Protein AF-A0A419UWR4-F1 (afdb_monomer)

pLDDT: mean 70.84, std 23.31, range [33.66, 98.25]

Sequence (347 aa):
MKKTLAAALVGMFVLSACGPDEENSETSGETNVEEQEEQEKTTANENREQEQDESKNQETDDENNSESQENHNSTSDENTSEENEGAGNTEKEQQEAETEDTSSGDNEVSEEDESTNENNQEGEIAKVEVSGIVFDYIEGHEDFDAEEVKLMVEDREEEENVYHAQVFTFGPEDAERQGTQTLRWYSIDKMSGEVKNETPGMEEENEENENETSETEITVSEIASMSPEERESHHRNLAVDEEHVMDRVFDQLLLPGVHENTRSYEGRVGPEESIRFEFPNAENSADRTIAEAHVEEDGYYSMNMSQYEFSKGEEIIVRISGGYPQEQVFELPVYGEEEEKEIIRVR

Solvent-accessible surface area (backbone atoms only — not comparable to full-atom values): 23406 Å² total; per-residue (Å²): 134,92,83,88,82,83,88,88,88,84,84,91,83,89,84,88,80,88,83,86,83,90,82,92,81,88,85,90,80,90,82,86,89,79,91,81,88,88,88,82,90,86,78,87,84,90,81,87,80,90,78,89,82,87,86,83,89,81,90,80,88,82,82,89,79,91,81,91,81,90,82,90,82,82,88,81,84,91,84,80,88,80,89,80,89,78,88,80,88,85,91,80,82,88,83,89,78,90,81,81,91,80,79,93,76,80,94,70,77,85,87,78,80,88,78,80,77,84,72,79,54,94,66,58,62,54,77,83,53,48,60,55,55,52,51,56,50,39,67,72,65,69,78,58,69,73,90,67,53,46,78,48,80,45,77,51,89,88,47,86,61,42,34,38,35,42,32,28,33,75,67,71,89,88,50,96,79,68,69,74,45,72,75,43,33,33,40,30,34,30,68,80,63,52,74,42,76,63,32,87,95,54,76,76,85,66,92,82,64,99,68,82,78,71,74,69,62,80,48,60,36,66,69,67,74,47,52,73,69,57,44,38,54,51,53,43,75,28,29,78,50,57,91,73,61,55,75,69,47,56,78,38,50,39,81,64,85,47,33,49,57,33,34,36,45,34,34,31,37,50,51,73,34,47,45,35,39,33,36,53,33,83,92,42,75,90,46,63,50,78,47,73,45,62,59,39,87,85,7,42,32,59,40,81,33,72,88,61,66,64,53,60,76,40,58,36,37,38,41,38,35,74,78,52,100,57,74,45,49,31,50,44,55,26,37,60,73,56,90,63,39,38,47,39,30,64,115

Foldseek 3Di:
DDDDDDDDDDDDDDDDDDDDDDDDDDDDDDDDDDDDDDDDDDDDDDDDDDDDDDDDDDDDDDDDDDDDDDDDDDDDDDDDDDDDDDDDDDDDDDDDDDDDDDDDDDDDPPPDDPPPPPPDPPQFADQVCLVVLVLVVCVVVVLDDSVFKDKDWDDDPVDPFKIKIWIWGDDPPPCPDDDTHTDWIWIAGGRPRDIATPRPPCHDPPVPDPDDPPPLPQDAACLLVDDLVVQLVVQLVFFPDNVQDDPVQSVWWFDGAAAQLAFKDKIFGQQQKWKKKWAQAPVHSVHTDIDTWDADNRGMTMDGCNVGGDAAQQWIWMWMDRPDPDITIGTHGYHYDDRSRRHYHND

Organism: NCBI:txid342944

Secondary structure (DSSP, 8-state):
-------------------------------------------------------------------------------------------------------------------------TTPPPHHHHHHHHHHHHHHHT-S-TTT-EEEEEE-TTSTTEEEEEEEEPPPTT-TTPPPEEEEEEEEETTT--EEE--TT-----TT--S-------PBPHHHHS-HHHHHHHHHHHBSSGGG--HHHHHH-B---EETT--EEEEE--TT-EEEEEEEETTEEEEEEEEEEEE-TTSEEEEE-TT----TT-EEEEEEESSSSS-EEEEEEEEPP-TTTTEEB--

Mean predicted aligned error: 21.62 Å

Radius of gyration: 38.59 Å; Cα contacts (8 Å, |Δi|>4): 414; chains: 1; bounding box: 102×66×102 Å

Structure (mmCIF, N/CA/C/O backbone):
data_AF-A0A419UWR4-F1
#
_entry.id   AF-A0A419UWR4-F1
#
loop_
_atom_site.group_PDB
_atom_site.id
_atom_site.type_symbol
_atom_site.label_atom_id
_atom_site.label_alt_id
_atom_site.label_comp_id
_atom_site.label_asym_id
_atom_site.label_entity_id
_atom_site.label_seq_id
_atom_site.pdbx_PDB_ins_code
_atom_site.Cartn_x
_atom_site.Cartn_y
_atom_site.Cartn_z
_atom_site.occupancy
_atom_site.B_iso_or_equiv
_atom_site.auth_seq_id
_atom_site.auth_comp_id
_atom_site.auth_asym_id
_atom_site.auth_atom_id
_atom_site.pdbx_PDB_model_num
ATOM 1 N N . MET A 1 1 ? 36.713 13.170 -41.084 1.00 45.66 1 MET A N 1
ATOM 2 C CA . MET A 1 1 ? 36.066 13.031 -42.409 1.00 45.66 1 MET A CA 1
ATOM 3 C C . MET A 1 1 ? 34.629 12.603 -42.173 1.00 45.66 1 MET A C 1
ATOM 5 O O . MET A 1 1 ? 34.418 11.577 -41.548 1.00 45.66 1 MET A O 1
ATOM 9 N N . LYS A 1 2 ? 33.668 13.431 -42.592 1.00 45.97 2 LYS A N 1
ATOM 10 C CA . LYS A 1 2 ? 32.221 13.182 -42.502 1.00 45.97 2 LYS A CA 1
ATOM 11 C C . LYS A 1 2 ? 31.826 12.076 -43.483 1.00 45.97 2 LYS A C 1
ATOM 13 O O . LYS A 1 2 ? 32.229 12.208 -44.637 1.00 45.97 2 LYS A O 1
ATOM 18 N N . LYS A 1 3 ? 31.001 11.098 -43.083 1.00 47.59 3 LYS A N 1
ATOM 19 C CA . LYS A 1 3 ? 30.015 10.445 -43.970 1.00 47.59 3 LYS A CA 1
ATOM 20 C C . LYS A 1 3 ? 28.786 9.968 -43.190 1.00 47.59 3 LYS A C 1
ATOM 22 O O . LYS A 1 3 ? 28.834 9.004 -42.441 1.00 47.59 3 LYS A O 1
ATOM 27 N N . THR A 1 4 ? 27.716 10.708 -43.433 1.00 48.28 4 THR A N 1
ATOM 28 C CA . THR A 1 4 ? 26.289 10.444 -43.255 1.00 48.28 4 THR A CA 1
ATOM 29 C C . THR A 1 4 ? 25.812 9.296 -44.159 1.00 48.28 4 THR A C 1
ATOM 31 O O . THR A 1 4 ? 26.297 9.169 -45.284 1.00 48.28 4 THR A O 1
ATOM 34 N N . LEU A 1 5 ? 24.818 8.525 -43.712 1.00 47.56 5 LEU A N 1
ATOM 35 C CA . LEU A 1 5 ? 23.962 7.640 -44.525 1.00 47.56 5 LEU A CA 1
ATOM 36 C C . LEU A 1 5 ? 22.655 7.463 -43.725 1.00 47.56 5 LEU A C 1
ATOM 38 O O . LEU A 1 5 ? 22.685 6.862 -42.662 1.00 47.56 5 LEU A O 1
ATOM 42 N N . ALA A 1 6 ? 21.619 8.274 -43.951 1.00 46.81 6 ALA A N 1
ATOM 43 C CA . ALA A 1 6 ? 20.628 8.250 -45.037 1.00 46.81 6 ALA A CA 1
ATOM 44 C C . ALA A 1 6 ? 19.613 7.099 -44.899 1.00 46.81 6 ALA A C 1
ATOM 46 O O . ALA A 1 6 ? 19.914 5.942 -45.178 1.00 46.81 6 ALA A O 1
ATOM 47 N N . ALA A 1 7 ? 18.406 7.489 -44.479 1.00 46.16 7 ALA A N 1
ATOM 48 C CA . ALA A 1 7 ? 17.183 6.702 -44.423 1.00 46.16 7 ALA A CA 1
ATOM 49 C C . ALA A 1 7 ? 16.677 6.294 -45.819 1.00 46.16 7 ALA A C 1
ATOM 51 O O . ALA A 1 7 ? 16.902 7.002 -46.803 1.00 46.16 7 ALA A O 1
ATOM 52 N N . ALA A 1 8 ? 15.911 5.204 -45.876 1.00 47.22 8 ALA A N 1
ATOM 53 C CA . ALA A 1 8 ? 15.016 4.902 -46.986 1.00 47.22 8 ALA A CA 1
ATOM 54 C C . ALA A 1 8 ? 13.706 4.316 -46.444 1.00 47.22 8 ALA A C 1
ATOM 56 O O . ALA A 1 8 ? 13.684 3.249 -45.838 1.00 47.22 8 ALA A O 1
ATOM 57 N N . LEU A 1 9 ? 12.630 5.062 -46.683 1.00 42.47 9 LEU A N 1
ATOM 58 C CA . LEU A 1 9 ? 11.241 4.786 -46.345 1.00 42.47 9 LEU A CA 1
ATOM 59 C C . LEU A 1 9 ? 10.505 4.676 -47.685 1.00 42.47 9 LEU A C 1
ATOM 61 O O . LEU A 1 9 ? 10.412 5.679 -48.386 1.00 42.47 9 LEU A O 1
ATOM 65 N N . VAL A 1 10 ? 10.040 3.484 -48.076 1.00 45.47 10 VAL A N 1
ATOM 66 C CA . VAL A 1 10 ? 9.091 3.271 -49.189 1.00 45.47 10 VAL A CA 1
ATOM 67 C C . VAL A 1 10 ? 8.365 1.945 -48.959 1.00 45.47 10 VAL A C 1
ATOM 69 O O . VAL A 1 10 ? 9.018 0.913 -48.838 1.00 45.47 10 VAL A O 1
ATOM 72 N N . GLY A 1 11 ? 7.029 1.948 -48.972 1.00 40.88 11 GLY A N 1
ATOM 73 C CA . GLY A 1 11 ? 6.270 0.695 -48.998 1.00 40.88 11 GLY A CA 1
ATOM 74 C C . GLY A 1 11 ? 4.764 0.802 -48.787 1.00 40.88 11 GLY A C 1
ATOM 75 O O . GLY A 1 11 ? 4.219 0.078 -47.969 1.00 40.88 11 GLY A O 1
ATOM 76 N N . MET A 1 12 ? 4.091 1.693 -49.515 1.00 41.91 12 MET A N 1
ATOM 77 C CA . MET A 1 12 ? 2.629 1.769 -49.596 1.00 41.91 12 MET A CA 1
ATOM 78 C C . MET A 1 12 ? 2.094 0.592 -50.437 1.00 41.91 12 MET A C 1
ATOM 80 O O . MET A 1 12 ? 2.508 0.443 -51.586 1.00 41.91 12 MET A O 1
ATOM 84 N N . PHE A 1 13 ? 1.154 -0.203 -49.917 1.00 44.38 13 PHE A N 1
ATOM 85 C CA . PHE A 1 13 ? 0.270 -1.041 -50.736 1.00 44.38 13 PHE A CA 1
ATOM 86 C C . PHE A 1 13 ? -1.164 -0.966 -50.207 1.00 44.38 13 PHE A C 1
ATOM 88 O O . PHE A 1 13 ? -1.469 -1.404 -49.103 1.00 44.38 13 PHE A O 1
ATOM 95 N N . VAL A 1 14 ? -2.029 -0.390 -51.040 1.00 47.19 14 VAL A N 1
ATOM 96 C CA . VAL A 1 14 ? -3.489 -0.413 -50.944 1.00 47.19 14 VAL A CA 1
ATOM 97 C C . VAL A 1 14 ? -3.982 -1.536 -51.848 1.00 47.19 14 VAL A C 1
ATOM 99 O O . VAL A 1 14 ? -3.653 -1.523 -53.032 1.00 47.19 14 VAL A O 1
ATOM 102 N N . LEU A 1 15 ? -4.816 -2.441 -51.332 1.00 47.62 15 LEU A N 1
ATOM 103 C CA . LEU A 1 15 ? -5.775 -3.212 -52.127 1.00 47.62 15 LEU A CA 1
ATOM 104 C C . LEU A 1 15 ? -7.041 -3.466 -51.294 1.00 47.62 15 LEU A C 1
ATOM 106 O O . LEU A 1 15 ? -7.046 -4.297 -50.392 1.00 47.62 15 LEU A O 1
ATOM 110 N N . SER A 1 16 ? -8.115 -2.759 -51.643 1.00 46.81 16 SER A N 1
ATOM 111 C CA . SER A 1 16 ? -9.500 -3.152 -51.363 1.00 46.81 16 SER A CA 1
ATOM 112 C C . SER A 1 16 ? -10.033 -3.969 -52.541 1.00 46.81 16 SER A C 1
ATOM 114 O O . SER A 1 16 ? -9.771 -3.580 -53.679 1.00 46.81 16 SER A O 1
ATOM 116 N N . ALA A 1 17 ? -10.832 -5.015 -52.289 1.00 43.06 17 ALA A N 1
ATOM 117 C CA . ALA A 1 17 ? -12.021 -5.374 -53.086 1.00 43.06 17 ALA A CA 1
ATOM 118 C C . ALA A 1 17 ? -12.723 -6.656 -52.584 1.00 43.06 17 ALA A C 1
ATOM 120 O O . ALA A 1 17 ? -12.054 -7.667 -52.407 1.00 43.06 17 ALA A O 1
ATOM 121 N N . CYS A 1 18 ? -14.067 -6.577 -52.526 1.00 38.66 18 CYS A N 1
ATOM 122 C CA . CYS A 1 18 ? -15.107 -7.622 -52.694 1.00 38.66 18 CYS A CA 1
ATOM 123 C C . CYS A 1 18 ? -15.040 -8.868 -51.790 1.00 38.66 18 CYS A C 1
ATOM 125 O O . CYS A 1 18 ? -14.035 -9.557 -51.759 1.00 38.66 18 CYS A O 1
ATOM 127 N N . GLY A 1 19 ? -16.077 -9.333 -51.098 1.00 36.66 19 GLY A N 1
ATOM 128 C CA . GLY A 1 19 ? -17.539 -9.180 -51.112 1.00 36.66 19 GLY A CA 1
ATOM 129 C C . GLY A 1 19 ? -18.080 -10.409 -50.338 1.00 36.66 19 GLY A C 1
ATOM 130 O O . GLY A 1 19 ? -17.339 -11.388 -50.198 1.00 36.66 19 GLY A O 1
ATOM 131 N N . PRO A 1 20 ? -19.305 -10.393 -49.791 1.00 53.78 20 PRO A N 1
ATOM 132 C CA . PRO A 1 20 ? -20.345 -11.124 -50.518 1.00 53.78 20 PRO A CA 1
ATOM 133 C C . PRO A 1 20 ? -21.733 -10.468 -50.473 1.00 53.78 20 PRO A C 1
ATOM 135 O O . PRO A 1 20 ? -22.164 -9.920 -49.461 1.00 53.78 20 PRO A O 1
ATOM 138 N N . ASP A 1 21 ? -22.400 -10.582 -51.619 1.00 42.97 21 ASP A N 1
ATOM 139 C CA . ASP A 1 21 ? -23.824 -10.368 -51.861 1.00 42.97 21 ASP A CA 1
ATOM 140 C C . ASP A 1 21 ? -24.681 -11.536 -51.333 1.00 42.97 21 ASP A C 1
ATOM 142 O O . ASP A 1 21 ? -24.207 -12.674 -51.282 1.00 42.97 21 ASP A O 1
ATOM 146 N N . GLU A 1 22 ? -25.964 -11.209 -51.101 1.00 44.53 22 GLU A N 1
ATOM 147 C CA . GLU A 1 22 ? -27.163 -12.065 -51.261 1.00 44.53 22 GLU A CA 1
ATOM 148 C C . GLU A 1 22 ? -27.411 -13.155 -50.179 1.00 44.53 22 GLU A C 1
ATOM 150 O O . GLU A 1 22 ? -26.520 -13.906 -49.810 1.00 44.53 22 GLU A O 1
ATOM 155 N N . GLU A 1 23 ? -28.584 -13.343 -49.551 1.00 42.78 23 GLU A N 1
ATOM 156 C CA . GLU A 1 23 ? -29.997 -13.001 -49.810 1.00 42.78 23 GLU A CA 1
ATOM 157 C C . GLU A 1 23 ? -30.743 -12.899 -48.446 1.00 42.78 23 GLU A C 1
ATOM 159 O O . GLU A 1 23 ? -30.456 -13.652 -47.521 1.00 42.78 23 GLU A O 1
ATOM 164 N N . ASN A 1 24 ? -31.554 -11.870 -48.177 1.00 37.94 24 ASN A N 1
ATOM 165 C CA . ASN A 1 24 ? -32.999 -11.753 -48.450 1.00 37.94 24 ASN A CA 1
ATOM 166 C C . ASN A 1 24 ? -33.929 -12.619 -47.556 1.00 37.94 24 ASN A C 1
ATOM 168 O O . ASN A 1 24 ? -34.068 -13.816 -47.779 1.00 37.94 24 ASN A O 1
ATOM 172 N N . SER A 1 25 ? -34.661 -11.987 -46.626 1.00 37.25 25 SER A N 1
ATOM 173 C CA . SER A 1 25 ? -36.127 -12.135 -46.526 1.00 37.25 25 SER A CA 1
ATOM 174 C C . SER A 1 25 ? -36.720 -11.034 -45.633 1.00 37.25 25 SER A C 1
ATOM 176 O O . SER A 1 25 ? -36.477 -11.012 -44.429 1.00 37.25 25 SER A O 1
ATOM 178 N N . GLU A 1 26 ? -37.444 -10.109 -46.269 1.00 38.91 26 GLU A N 1
ATOM 179 C CA . GLU A 1 26 ? -38.787 -9.604 -45.920 1.00 38.91 26 GLU A CA 1
ATOM 180 C C . GLU A 1 26 ? -39.170 -9.644 -44.417 1.00 38.91 26 GLU A C 1
ATOM 182 O O . GLU A 1 26 ? -39.153 -10.688 -43.774 1.00 38.91 26 GLU A O 1
ATOM 187 N N . THR A 1 27 ? -39.719 -8.592 -43.801 1.00 37.97 27 THR A N 1
ATOM 188 C CA . THR A 1 27 ? -41.111 -8.182 -44.059 1.00 37.97 27 THR A CA 1
ATOM 189 C C . THR A 1 27 ? -41.465 -6.888 -43.291 1.00 37.97 27 THR A C 1
ATOM 191 O O . THR A 1 27 ? -41.317 -6.822 -42.076 1.00 37.97 27 THR A O 1
ATOM 194 N N . SER A 1 28 ? -41.998 -5.915 -44.044 1.00 38.25 28 SER A N 1
ATOM 195 C CA . SER A 1 28 ? -43.072 -4.939 -43.739 1.00 38.25 28 SER A CA 1
ATOM 196 C C . SER A 1 28 ? -42.971 -3.868 -42.634 1.00 38.25 28 SER A C 1
ATOM 198 O O . SER A 1 28 ? -42.870 -4.179 -41.451 1.00 38.25 28 SER A O 1
ATOM 200 N N . GLY A 1 29 ? -43.271 -2.627 -43.053 1.00 37.38 29 GLY A N 1
ATOM 201 C CA . GLY A 1 29 ? -43.902 -1.558 -42.258 1.00 37.38 29 GLY A CA 1
ATOM 202 C C . GLY A 1 29 ? -43.256 -0.188 -42.494 1.00 37.38 29 GLY A C 1
ATOM 203 O O . GLY A 1 29 ? -42.344 0.172 -41.766 1.00 37.38 29 GLY A O 1
ATOM 204 N N . GLU A 1 30 ? -43.515 0.512 -43.611 1.00 38.44 30 GLU A N 1
ATOM 205 C CA . GLU A 1 30 ? -44.490 1.637 -43.699 1.00 38.44 30 GLU A CA 1
ATOM 206 C C . GLU A 1 30 ? -44.457 2.535 -42.443 1.00 38.44 30 GLU A C 1
ATOM 208 O O . GLU A 1 30 ? -44.814 2.076 -41.367 1.00 38.44 30 GLU A O 1
ATOM 213 N N . THR A 1 31 ? -43.989 3.789 -42.456 1.00 40.81 31 THR A N 1
ATOM 214 C CA . THR A 1 31 ? -44.402 4.979 -43.245 1.00 40.81 31 THR A CA 1
ATOM 215 C C . THR A 1 31 ? -43.272 6.036 -43.194 1.00 40.81 31 THR A C 1
ATOM 217 O O . THR A 1 31 ? -42.724 6.254 -42.122 1.00 40.81 31 THR A O 1
ATOM 220 N N . ASN A 1 32 ? -42.729 6.590 -44.285 1.00 37.44 32 ASN A N 1
ATOM 221 C CA . ASN A 1 32 ? -43.214 7.639 -45.205 1.00 37.44 32 ASN A CA 1
ATOM 222 C C . ASN A 1 32 ? -43.409 9.063 -44.616 1.00 37.44 32 ASN A C 1
ATOM 224 O O . ASN A 1 32 ? -44.284 9.242 -43.773 1.00 37.44 32 ASN A O 1
ATOM 228 N N . VAL A 1 33 ? -42.703 10.027 -45.255 1.00 40.91 33 VAL A N 1
ATOM 229 C CA . VAL A 1 33 ? -43.055 11.460 -45.491 1.00 40.91 33 VAL A CA 1
ATOM 230 C C . VAL A 1 33 ? -42.730 12.416 -44.318 1.00 40.91 33 VAL A C 1
ATOM 232 O O . VAL A 1 33 ? -43.111 12.127 -43.195 1.00 40.91 33 VAL A O 1
ATOM 235 N N . GLU A 1 34 ? -42.018 13.551 -44.420 1.00 41.22 34 GLU A N 1
ATOM 236 C CA . GLU A 1 34 ? -41.593 14.509 -45.478 1.00 41.22 34 GLU A CA 1
ATOM 237 C C . GLU A 1 34 ? -40.378 15.299 -44.89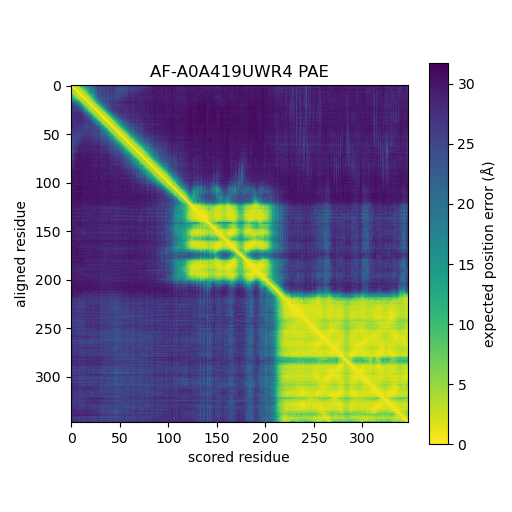8 1.00 41.22 34 GLU A C 1
ATOM 239 O O . GLU A 1 34 ? -40.320 15.490 -43.684 1.00 41.22 34 GLU A O 1
ATOM 244 N N . GLU A 1 35 ? -39.286 15.541 -45.644 1.00 41.03 35 GLU A N 1
ATOM 245 C CA . GLU A 1 35 ? -38.902 16.845 -46.264 1.00 41.03 35 GLU A CA 1
ATOM 246 C C . GLU A 1 35 ? -38.791 18.036 -45.276 1.00 41.03 35 GLU A C 1
ATOM 248 O O . GLU A 1 35 ? -39.665 18.248 -44.451 1.00 41.03 35 GLU A O 1
ATOM 253 N N . GLN A 1 36 ? -37.785 18.916 -45.286 1.00 36.41 36 GLN A N 1
ATOM 254 C CA . GLN A 1 36 ? -36.842 19.335 -46.323 1.00 36.41 36 GLN A CA 1
ATOM 255 C C . GLN A 1 36 ? -35.716 20.176 -45.672 1.00 36.41 36 GLN A C 1
ATOM 257 O O . GLN A 1 36 ? -35.934 20.849 -44.669 1.00 36.41 36 GLN A O 1
ATOM 262 N N . GLU A 1 37 ? -34.528 20.070 -46.273 1.00 41.19 37 GLU A N 1
ATOM 263 C CA . GLU A 1 37 ? -33.512 21.104 -46.558 1.00 41.19 37 GLU A CA 1
ATOM 264 C C . GLU A 1 37 ? -33.451 22.407 -45.728 1.00 41.19 37 GLU A C 1
ATOM 266 O O . GLU A 1 37 ? -34.381 23.201 -45.735 1.00 41.19 37 GLU A O 1
ATOM 271 N N . GLU A 1 38 ? -32.257 22.750 -45.221 1.00 45.81 38 GLU A N 1
ATOM 272 C CA . GLU A 1 38 ? -31.431 23.769 -45.896 1.00 45.81 38 GLU A CA 1
ATOM 273 C C . GLU A 1 38 ? -29.955 23.730 -45.458 1.00 45.81 38 GLU A C 1
ATOM 275 O O . GLU A 1 38 ? -29.604 23.434 -44.318 1.00 45.81 38 GLU A O 1
ATOM 280 N N . GLN A 1 39 ? -29.095 23.983 -46.444 1.00 39.94 39 GLN A N 1
ATOM 281 C CA . GLN A 1 39 ? -27.636 23.989 -46.412 1.00 39.94 39 GLN A CA 1
ATOM 282 C C . GLN A 1 39 ? -27.101 25.395 -46.110 1.00 39.94 39 GLN A C 1
ATOM 284 O O . GLN A 1 39 ? -27.621 26.349 -46.664 1.00 39.94 39 GLN A O 1
ATOM 289 N N . GLU A 1 40 ? -25.968 25.497 -45.411 1.00 43.72 40 GLU A N 1
ATOM 290 C CA . GLU A 1 40 ? -24.919 26.528 -45.589 1.00 43.72 40 GLU A CA 1
ATOM 291 C C . GLU A 1 40 ? -23.698 26.030 -44.783 1.00 43.72 40 GLU A C 1
ATOM 293 O O . GLU A 1 40 ? -23.786 25.847 -43.578 1.00 43.72 40 GLU A O 1
ATOM 298 N N . LYS A 1 41 ? -22.590 25.524 -45.338 1.00 43.75 41 LYS A N 1
ATOM 299 C CA . LYS A 1 41 ? -21.612 26.045 -46.308 1.00 43.75 41 LYS A CA 1
ATOM 300 C C . LYS A 1 41 ? -20.847 27.276 -45.805 1.00 43.75 41 LYS A C 1
ATOM 302 O O . LYS A 1 41 ? -21.175 28.398 -46.161 1.00 43.75 41 LYS A O 1
ATOM 307 N N . THR A 1 42 ? -19.714 27.046 -45.139 1.00 35.47 42 THR A N 1
ATOM 308 C CA . THR A 1 42 ? -18.559 27.954 -45.216 1.00 35.47 42 THR A CA 1
ATOM 309 C C . THR A 1 42 ? -17.262 27.181 -45.432 1.00 35.47 42 THR A C 1
ATOM 311 O O . THR A 1 42 ? -16.895 26.245 -44.729 1.00 35.47 42 THR A O 1
ATOM 314 N N . THR A 1 43 ? -16.617 27.577 -46.518 1.00 39.94 43 THR A N 1
ATOM 315 C CA . THR A 1 43 ? -15.334 27.161 -47.072 1.00 39.94 43 THR A CA 1
ATOM 316 C C . THR A 1 43 ? -14.165 27.910 -46.434 1.00 39.94 43 THR A C 1
ATOM 318 O O . THR A 1 43 ? -14.285 29.103 -46.187 1.00 39.94 43 THR A O 1
ATOM 321 N N . ALA A 1 44 ? -13.032 27.207 -46.341 1.00 42.56 44 ALA A N 1
ATOM 322 C CA . ALA A 1 44 ? -11.658 27.637 -46.637 1.00 42.56 44 ALA A CA 1
ATOM 323 C C . ALA A 1 44 ? -11.092 28.925 -46.005 1.00 42.56 44 ALA A C 1
ATOM 325 O O . ALA A 1 44 ? -11.545 30.029 -46.295 1.00 42.56 44 ALA A O 1
ATOM 326 N N . ASN A 1 45 ? -9.932 28.786 -45.350 1.00 44.88 45 ASN A N 1
ATOM 327 C CA . ASN A 1 45 ? -8.835 29.727 -45.579 1.00 44.88 45 ASN A CA 1
ATOM 328 C C . ASN A 1 45 ? -7.458 29.053 -45.389 1.00 44.88 45 ASN A C 1
ATOM 330 O O . ASN A 1 45 ? -7.020 28.803 -44.270 1.00 44.88 45 ASN A O 1
ATOM 334 N N . GLU A 1 46 ? -6.792 28.759 -46.508 1.00 46.84 46 GLU A N 1
ATOM 335 C CA . GLU A 1 46 ? -5.333 28.648 -46.615 1.00 46.84 46 GLU A CA 1
ATOM 336 C C . GLU A 1 46 ? -4.748 30.061 -46.766 1.00 46.84 46 GLU A C 1
ATOM 338 O O . GLU A 1 46 ? -5.198 30.786 -47.655 1.00 46.84 46 GLU A O 1
ATOM 343 N N . ASN A 1 47 ? -3.708 30.418 -45.998 1.00 42.69 47 ASN A N 1
ATOM 344 C CA . ASN A 1 47 ? -2.412 30.911 -46.512 1.00 42.69 47 ASN A CA 1
ATOM 345 C C . ASN A 1 47 ? -1.583 31.712 -45.492 1.00 42.69 47 ASN A C 1
ATOM 347 O O . ASN A 1 47 ? -2.103 32.641 -44.882 1.00 42.69 47 ASN A O 1
ATOM 351 N N . ARG A 1 48 ? -0.261 31.454 -45.571 1.00 39.75 48 ARG A N 1
ATOM 352 C CA . ARG A 1 48 ? 0.884 32.392 -45.448 1.00 39.75 48 ARG A CA 1
ATOM 353 C C . ARG A 1 48 ? 1.175 32.987 -44.056 1.00 39.75 48 ARG A C 1
ATOM 355 O O . ARG A 1 48 ? 0.269 33.275 -43.302 1.00 39.75 48 ARG A O 1
ATOM 362 N N . GLU A 1 49 ? 2.418 33.230 -43.645 1.00 43.75 49 GLU A N 1
ATOM 363 C CA . GLU A 1 49 ? 3.696 33.318 -44.360 1.00 43.75 49 GLU A CA 1
ATOM 364 C C . GLU A 1 49 ? 4.862 33.135 -43.370 1.00 43.75 49 GLU A C 1
ATOM 366 O O . GLU A 1 49 ? 4.720 33.357 -42.171 1.00 43.75 49 GLU A O 1
ATOM 371 N N . GLN A 1 50 ? 6.011 32.722 -43.905 1.00 47.25 50 GLN A N 1
ATOM 372 C CA . GLN A 1 50 ? 7.318 32.782 -43.259 1.00 47.25 50 GLN A CA 1
ATOM 373 C C . GLN A 1 50 ? 7.726 34.241 -43.046 1.00 47.25 50 GLN A C 1
ATOM 375 O O . GLN A 1 50 ? 7.680 35.005 -44.005 1.00 47.25 50 GLN A O 1
ATOM 380 N N . GLU A 1 51 ? 8.292 34.565 -41.885 1.00 47.97 51 GLU A N 1
ATOM 381 C CA . GLU A 1 51 ? 9.348 35.576 -41.804 1.00 47.97 51 GLU A CA 1
ATOM 382 C C . GLU A 1 51 ? 10.514 35.028 -40.975 1.00 47.97 51 GLU A C 1
ATOM 384 O O . GLU A 1 51 ? 10.391 34.658 -39.809 1.00 47.97 51 GLU A O 1
ATOM 389 N N . GLN A 1 52 ? 11.646 34.910 -41.669 1.00 43.41 52 GLN A N 1
ATOM 390 C CA . GLN A 1 52 ? 12.983 34.903 -41.100 1.00 43.41 52 GLN A CA 1
ATOM 391 C C . GLN A 1 52 ? 13.230 36.279 -40.484 1.00 43.41 52 GLN A C 1
ATOM 393 O O . GLN A 1 52 ? 12.937 37.276 -41.139 1.00 43.41 52 GLN A O 1
ATOM 398 N N . ASP A 1 53 ? 13.871 36.341 -39.319 1.00 50.56 53 ASP A N 1
ATOM 399 C CA . ASP A 1 53 ? 14.715 37.495 -39.032 1.00 50.56 53 ASP A CA 1
ATOM 400 C C . ASP A 1 53 ? 16.052 37.049 -38.442 1.00 50.56 53 ASP A C 1
ATOM 402 O O . ASP A 1 53 ? 16.143 36.291 -37.473 1.00 50.56 53 ASP A O 1
ATOM 406 N N . GLU A 1 54 ? 17.095 37.486 -39.134 1.00 44.44 54 GLU A N 1
ATOM 407 C CA . GLU A 1 54 ? 18.493 37.344 -38.787 1.00 44.44 54 GLU A CA 1
ATOM 408 C C . GLU A 1 54 ? 18.840 38.416 -37.757 1.00 44.44 54 GLU A C 1
ATOM 410 O O . GLU A 1 54 ? 18.567 39.595 -37.958 1.00 44.44 54 GLU A O 1
ATOM 415 N N . SER A 1 55 ? 19.598 38.079 -36.718 1.00 47.56 55 SER A N 1
ATOM 416 C CA . SER A 1 55 ? 20.574 39.043 -36.209 1.00 47.56 55 SER A CA 1
ATOM 417 C C . SER A 1 55 ? 21.744 38.374 -35.494 1.00 47.56 55 SER A C 1
ATOM 419 O O . SER A 1 55 ? 21.630 37.381 -34.784 1.00 47.56 55 SER A O 1
ATOM 421 N N . LYS A 1 56 ? 22.906 38.927 -35.829 1.00 42.19 56 LYS A N 1
ATOM 422 C CA . LYS A 1 56 ? 24.278 38.481 -35.614 1.00 42.19 56 LYS A CA 1
ATOM 423 C C . LYS A 1 56 ? 24.876 38.996 -34.298 1.00 42.19 56 LYS A C 1
ATOM 425 O O . LYS A 1 56 ? 24.555 40.098 -33.873 1.00 42.19 56 LYS A O 1
ATOM 430 N N . ASN A 1 57 ? 25.921 38.270 -33.885 1.00 39.88 57 ASN A N 1
ATOM 431 C CA . ASN A 1 57 ? 27.200 38.710 -33.294 1.00 39.88 57 ASN A CA 1
ATOM 432 C C . ASN A 1 57 ? 27.276 39.230 -31.847 1.00 39.88 57 ASN A C 1
ATOM 434 O O . ASN A 1 57 ? 26.875 40.351 -31.565 1.00 39.88 57 ASN A O 1
ATOM 438 N N . GLN A 1 58 ? 28.036 38.490 -31.025 1.00 42.38 58 GLN A N 1
ATOM 439 C CA . GLN A 1 58 ? 29.314 38.896 -30.389 1.00 42.38 58 GLN A CA 1
ATOM 440 C C . GLN A 1 58 ? 29.901 37.639 -29.707 1.00 42.38 58 GLN A C 1
ATOM 442 O O . GLN A 1 58 ? 29.245 37.058 -28.855 1.00 42.38 58 GLN A O 1
ATOM 447 N N . GLU A 1 59 ? 30.948 36.979 -30.215 1.00 43.81 59 GLU A N 1
ATOM 448 C CA . GLU A 1 59 ? 32.384 37.309 -30.087 1.00 43.81 59 GLU A CA 1
ATOM 449 C C . GLU A 1 59 ? 32.805 37.745 -28.674 1.00 43.81 59 GLU A C 1
ATOM 451 O O . GLU A 1 59 ? 32.701 38.921 -28.335 1.00 43.81 59 GLU A O 1
ATOM 456 N N . THR A 1 60 ? 33.351 36.797 -27.904 1.00 52.12 60 THR A N 1
ATOM 457 C CA . THR A 1 60 ? 34.546 37.010 -27.074 1.00 52.12 60 THR A CA 1
ATOM 458 C C . THR A 1 60 ? 35.388 35.736 -27.080 1.00 52.12 60 THR A C 1
ATOM 460 O O . THR A 1 60 ? 34.964 34.693 -26.577 1.00 52.12 60 THR A O 1
ATOM 463 N N . ASP A 1 61 ? 36.559 35.855 -27.698 1.00 50.28 61 ASP A N 1
ATOM 464 C CA . ASP A 1 61 ? 37.744 35.030 -27.487 1.00 50.28 61 ASP A CA 1
ATOM 465 C C . ASP A 1 61 ? 38.208 35.115 -26.024 1.00 50.28 61 ASP A C 1
ATOM 467 O O . ASP A 1 61 ? 38.116 36.189 -25.439 1.00 50.28 61 ASP A O 1
ATOM 471 N N . ASP A 1 62 ? 38.745 34.021 -25.472 1.00 53.38 62 ASP A N 1
ATOM 472 C CA . ASP A 1 62 ? 39.889 34.060 -24.545 1.00 53.38 62 ASP A CA 1
ATOM 473 C C . ASP A 1 62 ? 40.548 32.665 -24.424 1.00 53.38 62 ASP A C 1
ATOM 475 O O . ASP A 1 62 ? 40.084 31.739 -23.762 1.00 53.38 62 ASP A O 1
ATOM 479 N N . GLU A 1 63 ? 41.612 32.523 -25.213 1.00 51.88 63 GLU A N 1
ATOM 480 C CA . GLU A 1 63 ? 42.939 31.969 -24.905 1.00 51.88 63 GLU A CA 1
ATOM 481 C C . GLU A 1 63 ? 43.118 30.869 -23.829 1.00 51.88 63 GLU A C 1
ATOM 483 O O . GLU A 1 63 ? 43.338 31.089 -22.643 1.00 51.88 63 GLU A O 1
ATOM 488 N N . ASN A 1 64 ? 43.195 29.644 -24.346 1.00 48.78 64 ASN A N 1
ATOM 489 C CA . ASN A 1 64 ? 44.255 28.640 -24.170 1.00 48.78 64 ASN A CA 1
ATOM 490 C C . ASN A 1 64 ? 45.559 29.080 -23.438 1.00 48.78 64 ASN A C 1
ATOM 492 O O . ASN A 1 64 ? 46.284 29.926 -23.960 1.00 48.78 64 ASN A O 1
ATOM 496 N N . ASN A 1 65 ? 45.958 28.398 -22.347 1.00 42.91 65 ASN A N 1
ATOM 497 C CA . ASN A 1 65 ? 47.373 28.293 -21.940 1.00 42.91 65 ASN A CA 1
ATOM 498 C C . ASN A 1 65 ? 47.677 27.110 -20.984 1.00 42.91 65 ASN A C 1
ATOM 500 O O . ASN A 1 65 ? 47.119 27.074 -19.893 1.00 42.91 65 ASN A O 1
ATOM 504 N N . SER A 1 66 ? 48.614 26.239 -21.412 1.00 49.88 66 SER A N 1
ATOM 505 C CA . SER A 1 66 ? 49.656 25.475 -20.669 1.00 49.88 66 SER A CA 1
ATOM 506 C C . SER A 1 66 ? 49.314 24.694 -19.381 1.00 49.88 66 SER A C 1
ATOM 508 O O . SER A 1 66 ? 48.533 25.120 -18.553 1.00 49.88 66 SER A O 1
ATOM 510 N N . GLU A 1 67 ? 49.948 23.579 -19.015 1.00 42.91 67 GLU A N 1
ATOM 511 C CA . GLU A 1 67 ? 51.060 22.791 -19.550 1.00 42.91 67 GLU A CA 1
ATOM 512 C C . GLU A 1 67 ? 51.102 21.473 -18.756 1.00 42.91 67 GLU A C 1
ATOM 514 O O . GLU A 1 67 ? 50.655 21.391 -17.611 1.00 42.91 67 GLU A O 1
ATOM 519 N N . SER A 1 68 ? 51.687 20.458 -19.376 1.00 49.78 68 SER A N 1
ATOM 520 C CA . SER A 1 68 ? 52.036 19.144 -18.843 1.00 49.78 68 SER A CA 1
ATOM 521 C C . SER A 1 68 ? 52.798 19.161 -17.513 1.00 49.78 68 SER A C 1
ATOM 523 O O . SER A 1 68 ? 53.741 19.931 -17.368 1.00 49.78 68 SER A O 1
ATOM 525 N N . GLN A 1 69 ? 52.558 18.163 -16.653 1.00 46.75 69 GLN A N 1
ATOM 526 C CA . GLN A 1 69 ? 53.649 17.442 -15.983 1.00 46.75 69 GLN A CA 1
ATOM 527 C C . GLN A 1 69 ? 53.315 15.952 -15.838 1.00 46.75 69 GLN A C 1
ATOM 529 O O . GLN A 1 69 ? 52.437 15.544 -15.081 1.00 46.75 69 GLN A O 1
ATOM 534 N N . GLU A 1 70 ? 54.070 15.153 -16.588 1.00 44.69 70 GLU A N 1
ATOM 535 C CA . GLU A 1 70 ? 54.347 13.750 -16.315 1.00 44.69 70 GLU A CA 1
ATOM 536 C C . GLU A 1 70 ? 55.055 13.620 -14.959 1.00 44.69 70 GLU A C 1
ATOM 538 O O . GLU A 1 70 ? 55.957 14.399 -14.651 1.00 44.69 70 GLU A O 1
ATOM 543 N N . ASN A 1 71 ? 54.725 12.583 -14.190 1.00 47.09 71 ASN A N 1
ATOM 544 C CA . ASN A 1 71 ? 55.706 11.963 -13.308 1.00 47.09 71 ASN A CA 1
ATOM 545 C C . ASN A 1 71 ? 55.457 10.455 -13.196 1.00 47.09 71 ASN A C 1
ATOM 547 O O . ASN A 1 71 ? 54.420 9.993 -12.728 1.00 47.09 71 ASN A O 1
ATOM 551 N N . HIS A 1 72 ? 56.460 9.710 -13.653 1.00 55.44 72 HIS A N 1
ATOM 552 C CA . HIS A 1 72 ? 56.663 8.281 -13.462 1.00 55.44 72 HIS A CA 1
ATOM 553 C C . HIS A 1 72 ? 57.064 7.951 -12.014 1.00 55.44 72 HIS A C 1
ATOM 555 O O . HIS A 1 72 ? 57.911 8.644 -11.456 1.00 55.44 72 HIS A O 1
ATOM 561 N N . ASN A 1 73 ? 56.563 6.834 -11.472 1.00 45.31 73 ASN A N 1
ATOM 562 C CA . ASN A 1 73 ? 57.334 5.785 -10.766 1.00 45.31 73 ASN A CA 1
ATOM 563 C C . ASN A 1 73 ? 56.348 4.666 -10.361 1.00 45.31 73 ASN A C 1
ATOM 565 O O . ASN A 1 73 ? 55.441 4.916 -9.581 1.00 45.31 73 ASN A O 1
ATOM 569 N N . SER A 1 74 ? 56.290 3.513 -11.032 1.00 46.97 74 SER A N 1
ATOM 570 C CA . SER A 1 74 ? 57.182 2.340 -10.933 1.00 46.97 74 SER A CA 1
ATOM 571 C C . SER A 1 74 ? 57.212 1.667 -9.554 1.00 46.97 74 SER A C 1
ATOM 573 O O . SER A 1 74 ? 57.808 2.220 -8.635 1.00 46.97 74 SER A O 1
ATOM 575 N N . THR A 1 75 ? 56.717 0.411 -9.539 1.00 41.44 75 THR A N 1
ATOM 576 C CA . THR A 1 75 ? 57.266 -0.794 -8.853 1.00 41.44 75 THR A CA 1
ATOM 577 C C . THR A 1 75 ? 57.276 -0.771 -7.310 1.00 41.44 75 THR A C 1
ATOM 579 O O . THR A 1 75 ? 57.647 0.226 -6.717 1.00 41.44 75 THR A O 1
ATOM 582 N N . SER A 1 76 ? 56.947 -1.817 -6.548 1.00 42.75 76 SER A N 1
ATOM 583 C CA . SER A 1 76 ? 57.128 -3.256 -6.753 1.00 42.75 76 SER A CA 1
ATOM 584 C C . SER A 1 76 ? 56.642 -4.019 -5.494 1.00 42.75 76 SER A C 1
ATOM 586 O O . SER A 1 76 ? 56.582 -3.416 -4.425 1.00 42.75 76 SER A O 1
ATOM 588 N N . ASP A 1 77 ? 56.431 -5.332 -5.649 1.00 42.59 77 ASP A N 1
ATOM 589 C CA . ASP A 1 77 ? 56.620 -6.422 -4.658 1.00 42.59 77 ASP A CA 1
ATOM 590 C C . ASP A 1 77 ? 55.517 -6.633 -3.591 1.00 42.59 77 ASP A C 1
ATOM 592 O O . ASP A 1 77 ? 55.156 -5.745 -2.827 1.00 42.59 77 ASP A O 1
ATOM 596 N N . GLU A 1 78 ? 54.786 -7.756 -3.639 1.00 48.12 78 GLU A N 1
ATOM 597 C CA . GLU A 1 78 ? 55.134 -9.078 -3.061 1.00 48.12 78 GLU A CA 1
ATOM 598 C C . GLU A 1 78 ? 55.293 -9.068 -1.530 1.00 48.12 78 GLU A C 1
ATOM 600 O O . GLU A 1 78 ? 56.273 -8.541 -1.013 1.00 48.12 78 GLU A O 1
ATOM 605 N N . ASN A 1 79 ? 54.349 -9.713 -0.822 1.00 43.28 79 ASN A N 1
ATOM 606 C CA . ASN A 1 79 ? 54.584 -10.625 0.319 1.00 43.28 79 ASN A CA 1
ATOM 607 C C . ASN A 1 79 ? 53.238 -11.092 0.914 1.00 43.28 79 ASN A C 1
ATOM 609 O O . ASN A 1 79 ? 52.414 -10.282 1.322 1.00 43.28 79 ASN A O 1
ATOM 613 N N . THR A 1 80 ? 52.863 -12.356 0.688 1.00 39.88 80 THR A N 1
ATOM 614 C CA . THR A 1 80 ? 53.030 -13.540 1.569 1.00 39.88 80 THR A CA 1
ATOM 615 C C . THR A 1 80 ? 51.976 -13.676 2.667 1.00 39.88 80 THR A C 1
ATOM 617 O O . THR A 1 80 ? 51.948 -12.924 3.632 1.00 39.88 80 THR A O 1
ATOM 620 N N . SER A 1 81 ? 51.157 -14.713 2.468 1.00 51.22 81 SER A N 1
ATOM 621 C CA . SER A 1 81 ? 50.668 -15.695 3.442 1.00 51.22 81 SER A CA 1
ATOM 622 C C . SER A 1 81 ? 51.136 -15.554 4.892 1.00 51.22 81 SER A C 1
ATOM 624 O O . SER A 1 81 ? 52.339 -15.581 5.141 1.00 51.22 81 SER A O 1
ATOM 626 N N . GLU A 1 82 ? 50.196 -15.662 5.828 1.00 55.03 82 GLU A N 1
ATOM 627 C CA . GLU A 1 82 ? 50.421 -16.425 7.056 1.00 55.03 82 GLU A CA 1
ATOM 628 C C . GLU A 1 82 ? 49.102 -17.041 7.538 1.00 55.03 82 GLU A C 1
ATOM 630 O O . GLU A 1 82 ? 48.107 -16.361 7.790 1.00 55.03 82 GLU A O 1
ATOM 635 N N . GLU A 1 83 ? 49.113 -18.371 7.577 1.00 49.62 83 GLU A N 1
ATOM 636 C CA . GLU A 1 83 ? 48.171 -19.221 8.288 1.00 49.62 83 GLU A CA 1
ATOM 637 C C . GLU A 1 83 ? 48.210 -18.881 9.783 1.00 49.62 83 GLU A C 1
ATOM 639 O O . GLU A 1 83 ? 49.280 -18.630 10.337 1.00 49.62 83 GLU A O 1
ATOM 644 N N . ASN A 1 84 ? 47.069 -18.951 10.466 1.00 43.41 84 ASN A N 1
ATOM 645 C CA . ASN A 1 84 ? 47.091 -19.159 11.908 1.00 43.41 84 ASN A CA 1
ATOM 646 C C . ASN A 1 84 ? 45.951 -20.097 12.314 1.00 43.41 84 ASN A C 1
ATOM 648 O O . ASN A 1 84 ? 44.835 -19.678 12.619 1.00 43.41 84 ASN A O 1
ATOM 652 N N . GLU A 1 85 ? 46.256 -21.393 12.276 1.00 54.22 85 GLU A N 1
ATOM 653 C CA . GLU A 1 85 ? 45.595 -22.387 13.112 1.00 54.22 85 GLU A CA 1
ATOM 654 C C . GLU A 1 85 ? 46.013 -22.156 14.570 1.00 54.22 85 GLU A C 1
ATOM 656 O O . GLU A 1 85 ? 47.198 -22.057 14.883 1.00 54.22 85 GLU A O 1
ATOM 661 N N . GLY A 1 86 ? 45.044 -22.110 15.481 1.00 37.72 86 GLY A N 1
ATOM 662 C CA . GLY A 1 86 ? 45.317 -21.906 16.900 1.00 37.72 86 GLY A CA 1
ATOM 663 C C . GLY A 1 86 ? 44.172 -22.372 17.781 1.00 37.72 86 GLY A C 1
ATOM 664 O O . GLY A 1 86 ? 43.395 -21.568 18.283 1.00 37.72 86 GLY A O 1
ATOM 665 N N . ALA A 1 87 ? 44.081 -23.688 17.957 1.00 43.19 87 ALA A N 1
ATOM 666 C CA . ALA A 1 87 ? 43.277 -24.344 18.977 1.00 43.19 87 ALA A CA 1
ATOM 667 C C . ALA A 1 87 ? 43.693 -23.921 20.400 1.00 43.19 87 ALA A C 1
ATOM 669 O O . ALA A 1 87 ? 44.878 -23.713 20.663 1.00 43.19 87 ALA A O 1
ATOM 670 N N . GLY A 1 88 ? 42.750 -23.922 21.350 1.00 35.41 88 GLY A N 1
ATOM 671 C CA . GLY A 1 88 ? 43.107 -23.953 22.771 1.00 35.41 88 GLY A CA 1
ATOM 672 C C . GLY A 1 88 ? 42.016 -23.539 23.755 1.00 35.41 88 GLY A C 1
ATOM 673 O O . GLY A 1 88 ? 41.865 -22.359 24.040 1.00 35.41 88 GLY A O 1
ATOM 674 N N . ASN A 1 89 ? 41.327 -24.548 24.299 1.00 41.47 89 ASN A N 1
ATOM 675 C CA . ASN A 1 89 ? 40.641 -24.629 25.600 1.00 41.47 89 ASN A CA 1
ATOM 676 C C . ASN A 1 89 ? 40.936 -23.527 26.633 1.00 41.47 89 ASN A C 1
ATOM 678 O O . ASN A 1 89 ? 42.098 -23.191 26.841 1.00 41.47 89 ASN A O 1
ATOM 682 N N . THR A 1 90 ? 39.937 -23.195 27.465 1.00 42.94 90 THR A N 1
ATOM 683 C CA . THR A 1 90 ? 40.016 -23.379 28.935 1.00 42.94 90 THR A CA 1
ATOM 684 C C . THR A 1 90 ? 38.619 -23.326 29.574 1.00 42.94 90 THR A C 1
ATOM 686 O O . THR A 1 90 ? 37.904 -22.335 29.458 1.00 42.94 90 THR A O 1
ATOM 689 N N . GLU A 1 91 ? 38.276 -24.418 30.259 1.00 45.94 91 GLU A N 1
ATOM 690 C CA . GLU A 1 91 ? 37.171 -24.595 31.208 1.00 45.94 91 GLU A CA 1
ATOM 691 C C . GLU A 1 91 ? 37.281 -23.666 32.432 1.00 45.94 91 GLU A C 1
ATOM 693 O O . GLU A 1 91 ? 38.378 -23.407 32.926 1.00 45.94 91 GLU A O 1
ATOM 698 N N . LYS A 1 92 ? 36.131 -23.258 32.981 1.00 44.72 92 LYS A N 1
ATOM 699 C CA . LYS A 1 92 ? 35.899 -22.977 34.413 1.00 44.72 92 LYS A CA 1
ATOM 700 C C . LYS A 1 92 ? 34.392 -23.098 34.654 1.00 44.72 92 LYS A C 1
ATOM 702 O O . LYS A 1 92 ? 33.629 -22.307 34.119 1.00 44.72 92 LYS A O 1
ATOM 707 N N . GLU A 1 93 ? 33.909 -24.245 35.121 1.00 40.19 93 GLU A N 1
ATOM 708 C CA . GLU A 1 93 ? 33.691 -24.602 36.535 1.00 40.19 93 GLU A CA 1
ATOM 709 C C . GLU A 1 93 ? 32.906 -23.570 37.369 1.00 40.19 93 GLU A C 1
ATOM 711 O O . GLU A 1 93 ? 33.424 -22.516 37.727 1.00 40.19 93 GLU A O 1
ATOM 716 N N . GLN A 1 94 ? 31.698 -24.024 37.738 1.00 39.97 94 GLN A N 1
ATOM 717 C CA . GLN A 1 94 ? 31.041 -23.949 39.050 1.00 39.97 94 GLN A CA 1
ATOM 718 C C . GLN A 1 94 ? 30.580 -22.586 39.581 1.00 39.97 94 GLN A C 1
ATOM 720 O O . GLN A 1 94 ? 31.376 -21.777 40.047 1.00 39.97 94 GLN A O 1
ATOM 725 N N . GLN A 1 95 ? 29.257 -22.461 39.733 1.00 40.25 95 GLN A N 1
ATOM 726 C CA . GLN A 1 95 ? 28.667 -22.366 41.071 1.00 40.25 95 GLN A CA 1
ATOM 727 C C . GLN A 1 95 ? 27.209 -22.844 41.066 1.00 40.25 95 GLN A C 1
ATOM 729 O O . GLN A 1 95 ? 26.362 -22.309 40.358 1.00 40.25 95 GLN A O 1
ATOM 734 N N . GLU A 1 96 ? 26.973 -23.893 41.851 1.00 44.28 96 GLU A N 1
ATOM 735 C CA . GLU A 1 96 ? 25.668 -24.351 42.315 1.00 44.28 96 GLU A CA 1
ATOM 736 C C . GLU A 1 96 ? 25.098 -23.334 43.314 1.00 44.28 96 GLU A C 1
ATOM 738 O O . GLU A 1 96 ? 25.830 -22.809 44.157 1.00 44.28 96 GLU A O 1
ATOM 743 N N . ALA A 1 97 ? 23.788 -23.119 43.265 1.00 41.03 97 ALA A N 1
ATOM 744 C CA . ALA A 1 97 ? 23.012 -22.721 44.428 1.00 41.03 97 ALA A CA 1
ATOM 745 C C . ALA A 1 97 ? 21.681 -23.472 44.369 1.00 41.03 97 ALA A C 1
ATOM 747 O O . ALA A 1 97 ? 20.838 -23.212 43.514 1.00 41.03 97 ALA A O 1
ATOM 748 N N . GLU A 1 98 ? 21.561 -24.458 45.254 1.00 45.16 98 GLU A N 1
ATOM 749 C CA . GLU A 1 98 ? 20.306 -25.081 45.649 1.00 45.16 98 GLU A CA 1
ATOM 750 C C . GLU A 1 98 ? 19.359 -24.016 46.214 1.00 45.16 98 GLU A C 1
ATOM 752 O O . GLU A 1 98 ? 19.776 -23.217 47.053 1.00 45.16 98 GLU A O 1
ATOM 757 N N . THR A 1 99 ? 18.079 -24.073 45.851 1.00 36.00 99 THR A N 1
ATOM 758 C CA . THR A 1 99 ? 17.005 -23.668 46.763 1.00 36.00 99 THR A CA 1
ATOM 759 C C . THR A 1 99 ? 15.827 -24.615 46.636 1.00 36.00 99 THR A C 1
ATOM 761 O O . THR A 1 99 ? 15.454 -25.049 45.549 1.00 36.00 99 THR A O 1
ATOM 764 N N . GLU A 1 100 ? 15.333 -24.963 47.813 1.00 37.81 100 GLU A N 1
ATOM 765 C CA . GLU A 1 100 ? 14.405 -26.024 48.139 1.00 37.81 100 GLU A CA 1
ATOM 766 C C . GLU A 1 100 ? 12.975 -25.763 47.653 1.00 37.81 100 GLU A C 1
ATOM 768 O O . GLU A 1 100 ? 12.458 -24.650 47.689 1.00 37.81 100 GLU A O 1
ATOM 773 N N . ASP A 1 101 ? 12.351 -26.874 47.278 1.00 47.53 101 ASP A N 1
ATOM 774 C CA . ASP A 1 101 ? 10.935 -27.219 47.376 1.00 47.53 101 ASP A CA 1
ATOM 775 C C . ASP A 1 101 ? 10.178 -26.453 48.486 1.00 47.53 101 ASP A C 1
ATOM 777 O O . ASP A 1 101 ? 10.526 -26.565 49.663 1.00 47.53 101 ASP A O 1
ATOM 781 N N . THR A 1 102 ? 9.109 -25.718 48.153 1.00 35.25 102 THR A N 1
ATOM 782 C CA . THR A 1 102 ? 7.940 -25.565 49.042 1.00 35.25 102 THR A CA 1
ATOM 783 C C . THR A 1 102 ? 6.716 -24.950 48.351 1.00 35.25 102 THR A C 1
ATOM 785 O O . THR A 1 102 ? 6.715 -23.795 47.953 1.00 35.25 102 THR A O 1
ATOM 788 N N . SER A 1 103 ? 5.624 -25.716 48.419 1.00 35.06 103 SER A N 1
ATOM 789 C CA . SER A 1 103 ? 4.261 -25.268 48.741 1.00 35.06 103 SER A CA 1
ATOM 790 C C . SER A 1 103 ? 3.385 -24.647 47.648 1.00 35.06 103 SER A C 1
ATOM 792 O O . SER A 1 103 ? 3.458 -23.472 47.325 1.00 35.06 103 SER A O 1
ATOM 794 N N . SER A 1 104 ? 2.398 -25.450 47.254 1.00 55.09 104 SER A N 1
ATOM 795 C CA . SER A 1 104 ? 1.004 -25.058 47.023 1.00 55.09 104 SER A CA 1
ATOM 796 C C . SER A 1 104 ? 0.531 -23.856 47.867 1.00 55.09 104 SER A C 1
ATOM 798 O O . SER A 1 104 ? 0.644 -23.899 49.095 1.00 55.09 104 SER A O 1
ATOM 800 N N . GLY A 1 105 ? -0.051 -22.855 47.205 1.00 33.66 105 GLY A N 1
ATOM 801 C CA . GLY A 1 105 ? -0.827 -21.732 47.757 1.00 33.66 105 GLY A CA 1
ATOM 802 C C . GLY A 1 105 ? -1.632 -21.131 46.600 1.00 33.66 105 GLY A C 1
ATOM 803 O O . GLY A 1 105 ? -1.068 -20.880 45.544 1.00 33.66 105 GLY A O 1
ATOM 804 N N . ASP A 1 106 ? -2.952 -21.297 46.599 1.00 37.84 106 ASP A N 1
ATOM 805 C CA . ASP A 1 106 ? -3.941 -20.316 47.072 1.00 37.84 106 ASP A CA 1
ATOM 806 C C . ASP A 1 106 ? -3.969 -19.038 46.217 1.00 37.84 106 ASP A C 1
ATOM 808 O O . ASP A 1 106 ? -2.992 -18.313 46.071 1.00 37.84 106 ASP A O 1
ATOM 812 N N . ASN A 1 107 ? -5.138 -18.833 45.613 1.00 45.69 107 ASN A N 1
ATOM 813 C CA . ASN A 1 107 ? -5.481 -17.814 44.633 1.00 45.69 107 ASN A CA 1
ATOM 814 C C . ASN A 1 107 ? -5.517 -16.430 45.314 1.00 45.69 107 ASN A C 1
ATOM 816 O O . ASN A 1 107 ? -6.564 -16.012 45.806 1.00 45.69 107 ASN A O 1
ATOM 820 N N . GLU A 1 108 ? -4.373 -15.749 45.407 1.00 36.19 108 GLU A N 1
ATOM 821 C CA . GLU A 1 108 ? -4.297 -14.373 45.906 1.00 36.19 108 GLU A CA 1
ATOM 822 C C . GLU A 1 108 ? -4.544 -13.375 44.767 1.00 36.19 108 GLU A C 1
ATOM 824 O O . GLU A 1 108 ? -3.732 -13.187 43.857 1.00 36.19 108 GLU A O 1
ATOM 829 N N . VAL A 1 109 ? -5.701 -12.713 44.848 1.00 46.53 109 VAL A N 1
ATOM 830 C CA . VAL A 1 109 ? -5.923 -11.375 44.296 1.00 46.53 109 VAL A CA 1
ATOM 831 C C . VAL A 1 109 ? -4.781 -10.497 44.808 1.00 46.53 109 VAL A C 1
ATOM 833 O O . VAL A 1 109 ? -4.647 -10.299 46.013 1.00 46.53 109 VAL A O 1
ATOM 836 N N . SER A 1 110 ? -3.923 -10.022 43.906 1.00 40.00 110 SER A N 1
ATOM 837 C CA . SER A 1 110 ? -2.797 -9.153 44.253 1.00 40.00 110 SER A CA 1
ATOM 838 C C . SER A 1 110 ? -3.325 -7.756 44.596 1.00 40.00 110 SER A C 1
ATOM 840 O O . SER A 1 110 ? -3.340 -6.859 43.758 1.00 40.00 110 SER A O 1
ATOM 842 N N . GLU A 1 111 ? -3.794 -7.597 45.831 1.00 44.47 111 GLU A N 1
ATOM 843 C CA . GLU A 1 111 ? -4.159 -6.329 46.464 1.00 44.47 111 GLU A CA 1
ATOM 844 C C . GLU A 1 111 ? -2.901 -5.598 46.969 1.00 44.47 111 GLU A C 1
ATOM 846 O O . GLU A 1 111 ? -2.703 -5.481 48.171 1.00 44.47 111 GLU A O 1
ATOM 851 N N . GLU A 1 112 ? -2.017 -5.103 46.099 1.00 41.31 112 GLU A N 1
ATOM 852 C CA . GLU A 1 112 ? -0.920 -4.225 46.550 1.00 41.31 112 GLU A CA 1
ATOM 853 C C . GLU A 1 112 ? -0.607 -3.129 45.520 1.00 41.31 112 GLU A C 1
ATOM 855 O O . GLU A 1 112 ? 0.260 -3.302 44.672 1.00 41.31 112 GLU A O 1
ATOM 860 N N . ASP A 1 113 ? -1.338 -2.007 45.596 1.00 39.25 113 ASP A N 1
ATOM 861 C CA . ASP A 1 113 ? -0.761 -0.660 45.788 1.00 39.25 113 ASP A CA 1
ATOM 862 C C . ASP A 1 113 ? -1.889 0.348 46.128 1.00 39.25 113 ASP A C 1
ATOM 864 O O . ASP A 1 113 ? -2.364 1.122 45.293 1.00 39.25 113 ASP A O 1
ATOM 868 N N . GLU A 1 114 ? -2.378 0.317 47.376 1.00 43.34 114 GLU A N 1
ATOM 869 C CA . GLU A 1 114 ? -3.238 1.375 47.930 1.00 43.34 114 GLU A CA 1
ATOM 870 C C . GLU A 1 114 ? -2.395 2.621 48.252 1.00 43.34 114 GLU A C 1
ATOM 872 O O . GLU A 1 114 ? -2.064 2.922 49.401 1.00 43.34 114 GLU A O 1
ATOM 877 N N . SER A 1 115 ? -2.081 3.408 47.227 1.00 39.00 115 SER A N 1
ATOM 878 C CA . SER A 1 115 ? -1.887 4.847 47.406 1.00 39.00 115 SER A CA 1
ATOM 879 C C . SER A 1 115 ? -3.231 5.541 47.200 1.00 39.00 115 SER A C 1
ATOM 881 O O . SER A 1 115 ? -3.528 6.128 46.163 1.00 39.00 115 SER A O 1
ATOM 883 N N . THR A 1 116 ? -4.071 5.438 48.230 1.00 41.97 116 THR A N 1
ATOM 884 C CA . THR A 1 116 ? -5.379 6.084 48.343 1.00 41.97 116 THR A CA 1
ATOM 885 C C . THR A 1 116 ? -5.218 7.604 48.307 1.00 41.97 116 THR A C 1
ATOM 887 O O . THR A 1 116 ? -5.051 8.263 49.334 1.00 41.97 116 THR A O 1
ATOM 890 N N . ASN A 1 117 ? -5.252 8.181 47.107 1.00 44.56 117 ASN A N 1
ATOM 891 C CA . ASN A 1 117 ? -5.439 9.611 46.917 1.00 44.56 117 ASN A CA 1
ATOM 892 C C . ASN A 1 117 ? -6.949 9.894 46.988 1.00 44.56 117 ASN A C 1
ATOM 894 O O . ASN A 1 117 ? -7.626 10.033 45.975 1.00 44.56 117 ASN A O 1
ATOM 898 N N . GLU A 1 118 ? -7.485 9.909 48.213 1.00 44.03 118 GLU A N 1
ATOM 899 C CA . GLU A 1 118 ? -8.851 10.337 48.547 1.00 44.03 118 GLU A CA 1
ATOM 900 C C . GLU A 1 118 ? -8.986 11.847 48.291 1.00 44.03 118 GLU A C 1
ATOM 902 O O . GLU A 1 118 ? -8.990 12.677 49.199 1.00 44.03 118 GLU A O 1
ATOM 907 N N . ASN A 1 119 ? -9.077 12.224 47.023 1.00 46.06 119 ASN A N 1
ATOM 908 C CA . ASN A 1 119 ? -9.543 13.541 46.628 1.00 46.06 119 ASN A CA 1
ATOM 909 C C . ASN A 1 119 ? -10.849 13.360 45.852 1.00 46.06 119 ASN A C 1
ATOM 911 O O . ASN A 1 119 ? -10.959 13.776 44.708 1.00 46.06 119 ASN A O 1
ATOM 915 N N . ASN A 1 120 ? -11.822 12.698 46.498 1.00 46.91 120 ASN A N 1
ATOM 916 C CA . ASN A 1 120 ? -13.181 12.520 45.988 1.00 46.91 120 ASN A CA 1
ATOM 917 C C . ASN A 1 120 ? -13.795 13.894 45.707 1.00 46.91 120 ASN A C 1
ATOM 919 O O . ASN A 1 120 ? -14.300 14.568 46.613 1.00 46.91 120 ASN A O 1
ATOM 923 N N . GLN A 1 121 ? -13.758 14.306 44.444 1.00 55.06 121 GLN A N 1
ATOM 924 C CA . GLN A 1 121 ? -14.714 15.271 43.938 1.00 55.06 121 GLN A CA 1
ATOM 925 C C . GLN A 1 121 ? -16.087 14.586 43.998 1.00 55.06 121 GLN A C 1
ATOM 927 O O . GLN A 1 121 ? -16.237 13.444 43.571 1.00 55.06 121 GLN A O 1
ATOM 932 N N . GLU A 1 122 ? -17.076 15.226 44.630 1.00 57.25 122 GLU A N 1
ATOM 933 C CA . GLU A 1 122 ? -18.428 14.664 44.760 1.00 57.25 122 GLU A CA 1
ATOM 934 C C . GLU A 1 122 ? -18.974 14.278 43.373 1.00 57.25 122 GLU A C 1
ATOM 936 O O . GLU A 1 122 ? -19.336 15.154 42.588 1.00 57.25 122 GLU A O 1
ATOM 941 N N . GLY A 1 123 ? -19.046 12.973 43.092 1.00 67.62 123 GLY A N 1
ATOM 942 C CA . GLY A 1 123 ? -19.582 12.421 41.843 1.00 67.62 123 GLY A CA 1
ATOM 943 C C . GLY A 1 123 ? -18.605 11.587 41.010 1.00 67.62 123 GLY A C 1
ATOM 944 O O . GLY A 1 123 ? -19.060 10.981 40.049 1.00 67.62 123 GLY A O 1
ATOM 945 N N . GLU A 1 124 ? -17.321 11.530 41.371 1.00 81.06 124 GLU A N 1
ATOM 946 C CA . GLU A 1 124 ? -16.321 10.695 40.689 1.00 81.06 124 GLU A CA 1
ATOM 947 C C . GLU A 1 124 ? -16.348 9.246 41.218 1.00 81.06 124 GLU A C 1
ATOM 949 O O . GLU A 1 124 ? -16.440 9.018 42.428 1.00 81.06 124 GLU A O 1
ATOM 954 N N . ILE A 1 125 ? -16.284 8.272 40.312 1.00 83.94 125 ILE A N 1
ATOM 955 C CA . ILE A 1 125 ? -16.179 6.837 40.594 1.00 83.94 125 ILE A CA 1
ATOM 956 C C . ILE A 1 125 ? -14.793 6.562 41.157 1.00 83.94 125 ILE A C 1
ATOM 958 O O . ILE A 1 125 ? -13.786 6.991 40.597 1.00 83.94 125 ILE A O 1
ATOM 962 N N . ALA A 1 126 ? -14.719 5.825 42.262 1.00 85.81 126 ALA A N 1
ATOM 963 C CA . ALA A 1 126 ? -13.427 5.502 42.846 1.00 85.81 126 ALA A CA 1
ATOM 964 C C . ALA A 1 126 ? -12.690 4.469 41.978 1.00 85.81 126 ALA A C 1
ATOM 966 O O . ALA A 1 126 ? -13.291 3.511 41.501 1.00 85.81 126 ALA A O 1
ATOM 967 N N . LYS A 1 127 ? -11.361 4.585 41.853 1.00 83.12 127 LYS A N 1
ATOM 968 C CA . LYS A 1 127 ? -10.520 3.630 41.098 1.00 83.12 127 LYS A CA 1
ATOM 969 C C . LYS A 1 127 ? -10.783 2.153 41.451 1.00 83.12 127 LYS A C 1
ATOM 971 O O . LYS A 1 127 ? -10.732 1.290 40.584 1.00 83.12 127 LYS A O 1
ATOM 976 N N . VAL A 1 128 ? -11.084 1.868 42.718 1.00 85.31 128 VAL A N 1
ATOM 977 C CA . VAL A 1 128 ? -11.435 0.527 43.230 1.00 85.31 128 VAL A CA 1
ATOM 978 C C . VAL A 1 128 ? -12.738 -0.028 42.634 1.00 85.31 128 VAL A C 1
ATOM 980 O O . VAL A 1 128 ? -12.885 -1.239 42.501 1.00 85.31 128 VAL A O 1
ATOM 983 N N . GLU A 1 129 ? -13.670 0.835 42.238 1.00 89.00 129 GLU A N 1
ATOM 984 C CA . GLU A 1 129 ? -14.954 0.446 41.644 1.00 89.00 129 GLU A CA 1
ATOM 985 C C . GLU A 1 129 ? -14.838 0.183 40.133 1.00 89.00 129 GLU A C 1
ATOM 987 O O . GLU A 1 129 ? -15.629 -0.582 39.582 1.00 89.00 129 GLU A O 1
ATOM 992 N N . VAL A 1 130 ? -13.816 0.742 39.472 1.00 88.88 130 VAL A N 1
ATOM 993 C CA . VAL A 1 130 ? -13.583 0.608 38.021 1.00 88.88 130 VAL A CA 1
ATOM 994 C C . VAL A 1 130 ? -13.429 -0.847 37.608 1.00 88.88 130 VAL A C 1
ATOM 996 O O . VAL A 1 130 ? -13.988 -1.258 36.596 1.00 88.88 130 VAL A O 1
ATOM 999 N N . SER A 1 131 ? -12.714 -1.649 38.400 1.00 88.38 131 SER A N 1
ATOM 1000 C CA . SER A 1 131 ? -12.515 -3.059 38.072 1.00 88.38 131 SER A CA 1
ATOM 1001 C C . SER A 1 131 ? -13.836 -3.817 37.978 1.00 88.38 131 SER A C 1
ATOM 1003 O O . SER A 1 131 ? -14.025 -4.588 37.044 1.00 88.38 131 SER A O 1
ATOM 1005 N N . GLY A 1 132 ? -14.765 -3.557 38.904 1.00 86.81 132 GLY A N 1
ATOM 1006 C CA . GLY A 1 132 ? -16.099 -4.158 38.876 1.00 86.81 132 GLY A CA 1
ATOM 1007 C C . GLY A 1 132 ? -16.889 -3.735 37.640 1.00 86.81 132 GLY A C 1
ATOM 1008 O O . GLY A 1 132 ? -17.445 -4.586 36.961 1.00 86.81 132 GLY A O 1
ATOM 1009 N N . ILE A 1 133 ? -16.848 -2.444 37.298 1.00 90.44 133 ILE A N 1
ATOM 1010 C CA . ILE A 1 133 ? -17.522 -1.899 36.111 1.00 90.44 133 ILE A CA 1
ATOM 1011 C C . ILE A 1 133 ? -17.019 -2.572 34.823 1.00 90.44 133 ILE A C 1
ATOM 1013 O O . ILE A 1 133 ? -17.819 -2.923 33.959 1.00 90.44 133 ILE A O 1
ATOM 1017 N N . VAL A 1 134 ? -15.705 -2.785 34.695 1.00 88.31 134 VAL A N 1
ATOM 1018 C CA . VAL A 1 134 ? -15.128 -3.431 33.506 1.00 88.31 134 VAL A CA 1
ATOM 1019 C C . VAL A 1 134 ? -15.474 -4.923 33.450 1.00 88.31 134 VAL A C 1
ATOM 1021 O O . VAL A 1 134 ? -15.813 -5.416 32.378 1.00 88.31 134 VAL A O 1
ATOM 1024 N N . PHE A 1 135 ? -15.446 -5.646 34.575 1.00 89.25 135 PHE A N 1
ATOM 1025 C CA . PHE A 1 135 ? -15.869 -7.054 34.596 1.00 89.25 135 PHE A CA 1
ATOM 1026 C C . PHE A 1 135 ? -17.355 -7.220 34.260 1.00 89.25 135 PHE A C 1
ATOM 1028 O O . PHE A 1 135 ? -17.686 -8.069 33.436 1.00 89.25 135 PHE A O 1
ATOM 1035 N N . ASP A 1 136 ? -18.226 -6.371 34.813 1.00 88.69 136 ASP A N 1
ATOM 1036 C CA . ASP A 1 136 ? -19.658 -6.362 34.489 1.00 88.69 136 ASP A CA 1
ATOM 1037 C C . ASP A 1 136 ? -19.886 -6.103 32.986 1.00 88.69 136 ASP A C 1
ATOM 1039 O O . ASP A 1 136 ? -20.756 -6.719 32.367 1.00 88.69 136 ASP A O 1
ATOM 1043 N N . TYR A 1 137 ? -19.083 -5.218 32.378 1.00 87.81 137 TYR A N 1
ATOM 1044 C CA . TYR A 1 137 ? -19.121 -4.958 30.937 1.00 87.81 137 TYR A CA 1
ATOM 1045 C C . TYR A 1 137 ? -18.735 -6.196 30.117 1.00 87.81 137 TYR A C 1
ATOM 1047 O O . TYR A 1 137 ? -19.471 -6.571 29.204 1.00 87.81 137 TYR A O 1
ATOM 1055 N N . ILE A 1 138 ? -17.623 -6.852 30.465 1.00 86.75 138 ILE A N 1
ATOM 1056 C CA . ILE A 1 138 ? -17.118 -8.055 29.782 1.00 86.75 138 ILE A CA 1
ATOM 1057 C C . ILE A 1 138 ? -18.132 -9.201 29.865 1.00 86.75 138 ILE A C 1
ATOM 1059 O O . ILE A 1 138 ? -18.424 -9.838 28.853 1.00 86.75 138 ILE A O 1
ATOM 1063 N N . GLU A 1 139 ? -18.695 -9.452 31.051 1.00 85.31 139 GLU A N 1
ATOM 1064 C CA . GLU A 1 139 ? -19.719 -10.488 31.238 1.00 85.31 139 GLU A CA 1
ATOM 1065 C C . GLU A 1 139 ? -20.977 -10.204 30.405 1.00 85.31 139 GLU A C 1
ATOM 1067 O O . GLU A 1 139 ? -21.611 -11.134 29.905 1.00 85.31 139 GLU A O 1
ATOM 1072 N N . GLY A 1 140 ? -21.333 -8.927 30.231 1.00 82.31 140 GLY A N 1
ATOM 1073 C CA . GLY A 1 140 ? -22.481 -8.504 29.430 1.00 82.31 140 GLY A CA 1
ATOM 1074 C C . GLY A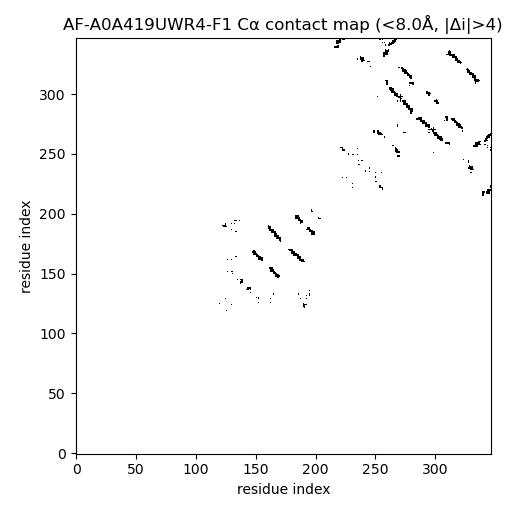 1 140 ? -22.310 -8.674 27.917 1.00 82.31 140 GLY A C 1
ATOM 1075 O O . GLY A 1 140 ? -23.316 -8.852 27.230 1.00 82.31 140 GLY A O 1
ATOM 1076 N N . HIS A 1 141 ? -21.074 -8.640 27.408 1.00 80.56 141 HIS A N 1
ATOM 1077 C CA . HIS A 1 141 ? -20.768 -8.671 25.969 1.00 80.56 141 HIS A CA 1
ATOM 1078 C C . HIS A 1 141 ? -20.225 -10.026 25.475 1.00 80.56 141 HIS A C 1
ATOM 1080 O O . HIS A 1 141 ? -19.939 -10.170 24.291 1.00 80.56 141 HIS A O 1
ATOM 1086 N N . GLU A 1 142 ? -20.117 -11.036 26.350 1.00 71.06 142 GLU A N 1
ATOM 1087 C CA . GLU A 1 142 ? -19.611 -12.388 26.032 1.00 71.06 142 GLU A CA 1
ATOM 1088 C C . GLU A 1 142 ? -18.229 -12.400 25.328 1.00 71.06 142 GLU A C 1
ATOM 1090 O O . GLU A 1 142 ? -17.890 -13.349 24.620 1.00 71.06 142 GLU A O 1
ATOM 1095 N N . ASP A 1 143 ? -17.402 -11.366 25.529 1.00 65.56 143 ASP A N 1
ATOM 1096 C CA . ASP A 1 143 ? -16.142 -11.194 24.790 1.00 65.56 143 ASP A CA 1
ATOM 1097 C C . ASP A 1 143 ? -15.078 -12.252 25.144 1.00 65.56 143 ASP A C 1
ATOM 1099 O O . ASP A 1 143 ? -14.281 -12.651 24.288 1.00 65.56 143 ASP A O 1
ATOM 1103 N N . PHE A 1 144 ? -15.032 -12.694 26.406 1.00 76.31 144 PHE A N 1
ATOM 1104 C CA . PHE A 1 144 ? -14.127 -13.735 26.912 1.00 76.31 144 PHE A CA 1
ATOM 1105 C C . PHE A 1 144 ? -14.536 -14.199 28.322 1.00 76.31 144 PHE A C 1
ATOM 1107 O O . PHE A 1 144 ? -15.216 -13.477 29.050 1.00 76.31 144 PHE A O 1
ATOM 1114 N N . ASP A 1 145 ? -14.096 -15.399 28.723 1.00 73.44 145 ASP A N 1
ATOM 1115 C CA . ASP A 1 145 ? -14.354 -15.944 30.062 1.00 73.44 145 ASP A CA 1
ATOM 1116 C C . ASP A 1 145 ? -13.674 -15.073 31.134 1.00 73.44 145 ASP A C 1
ATOM 1118 O O . ASP A 1 145 ? -12.450 -15.082 31.296 1.00 73.44 145 ASP A O 1
ATOM 1122 N N . ALA A 1 146 ? -14.482 -14.326 31.893 1.00 70.25 146 ALA A N 1
ATOM 1123 C CA . ALA A 1 146 ? -14.015 -13.395 32.924 1.00 70.25 146 ALA A CA 1
ATOM 1124 C C . ALA A 1 146 ? -13.165 -14.067 34.025 1.00 70.25 146 ALA A C 1
ATOM 1126 O O . ALA A 1 146 ? -12.392 -13.395 34.705 1.00 70.25 146 ALA A O 1
ATOM 1127 N N . GLU A 1 147 ? -13.263 -15.393 34.183 1.00 72.81 147 GLU A N 1
ATOM 1128 C CA . GLU A 1 147 ? -12.490 -16.171 35.160 1.00 72.81 147 GLU A CA 1
ATOM 1129 C C . GLU A 1 147 ? -10.999 -16.322 34.795 1.00 72.81 147 GLU A C 1
ATOM 1131 O O . GLU A 1 147 ? -10.183 -16.591 35.678 1.00 72.81 147 GLU A O 1
ATOM 1136 N N . GLU A 1 148 ? -10.619 -16.143 33.524 1.00 79.69 148 GLU A N 1
ATOM 1137 C CA . GLU A 1 148 ? -9.237 -16.351 33.053 1.00 79.69 148 GLU A CA 1
ATOM 1138 C C . GLU A 1 148 ? -8.455 -15.048 32.826 1.00 79.69 148 GLU A C 1
ATOM 1140 O O . GLU A 1 148 ? -7.244 -15.076 32.579 1.00 79.69 148 GLU A O 1
ATOM 1145 N N . VAL A 1 149 ? -9.118 -13.895 32.926 1.00 85.69 149 VAL A N 1
ATOM 1146 C CA . VAL A 1 149 ? -8.522 -12.597 32.597 1.00 85.69 149 VAL A CA 1
ATOM 1147 C C . VAL A 1 149 ? -8.108 -11.809 33.835 1.00 85.69 149 VAL A C 1
ATOM 1149 O O . VAL A 1 149 ? -8.680 -11.922 34.917 1.00 85.69 149 VAL A O 1
ATOM 1152 N N . LYS A 1 150 ? -7.086 -10.971 33.671 1.00 86.25 150 LYS A N 1
ATOM 1153 C CA . LYS A 1 150 ? -6.642 -9.999 34.669 1.00 86.25 150 LYS A CA 1
ATOM 1154 C C . LYS A 1 150 ? -6.770 -8.589 34.125 1.00 86.25 150 LYS A C 1
ATOM 1156 O O . LYS A 1 150 ? -6.664 -8.361 32.923 1.00 86.25 150 LYS A O 1
ATOM 1161 N N . LEU A 1 151 ? -6.983 -7.658 35.046 1.00 88.31 151 LEU A N 1
ATOM 1162 C CA . LEU A 1 151 ? -7.219 -6.252 34.763 1.00 88.31 151 LEU A CA 1
ATOM 1163 C C . LEU A 1 151 ? -6.145 -5.395 35.436 1.00 88.31 151 LEU A C 1
ATOM 1165 O O . LEU A 1 151 ? -5.839 -5.593 36.612 1.00 88.31 151 LEU A O 1
ATOM 1169 N N . MET A 1 152 ? -5.620 -4.412 34.714 1.00 89.56 152 MET A N 1
ATOM 1170 C CA . MET A 1 152 ? -4.790 -3.344 35.268 1.00 89.56 152 MET A CA 1
ATOM 1171 C C . MET A 1 152 ? -5.435 -1.995 34.956 1.00 89.56 152 MET A C 1
ATOM 1173 O O . MET A 1 152 ? -5.676 -1.694 33.793 1.00 89.56 152 MET A O 1
ATOM 1177 N N . VAL A 1 153 ? -5.713 -1.194 35.990 1.00 90.81 153 VAL A N 1
ATOM 1178 C CA . VAL A 1 153 ? -6.347 0.129 35.854 1.00 90.81 153 VAL A CA 1
ATOM 1179 C C . VAL A 1 153 ? -5.319 1.237 36.080 1.00 90.81 153 VAL A C 1
ATOM 1181 O O . VAL A 1 153 ? -4.716 1.350 37.155 1.00 90.81 153 VAL A O 1
ATOM 1184 N N . GLU A 1 154 ? -5.160 2.093 35.082 1.00 88.69 154 GLU A N 1
ATOM 1185 C CA . GLU A 1 154 ? -4.320 3.283 35.076 1.00 88.69 154 GLU A CA 1
ATOM 1186 C C . GLU A 1 154 ? -5.182 4.549 35.144 1.00 88.69 154 GLU A C 1
ATOM 1188 O O . GLU A 1 154 ? -6.204 4.677 34.473 1.00 88.69 154 GLU A O 1
ATOM 1193 N N . ASP A 1 155 ? -4.751 5.504 35.964 1.00 88.81 155 ASP A N 1
ATOM 1194 C CA . ASP A 1 155 ? -5.278 6.868 35.958 1.00 88.81 155 ASP A CA 1
ATOM 1195 C C . ASP A 1 155 ? -4.213 7.747 35.300 1.00 88.81 155 ASP A C 1
ATOM 1197 O O . ASP A 1 155 ? -3.141 7.955 35.877 1.00 88.81 155 ASP A O 1
ATOM 1201 N N . ARG A 1 156 ? -4.449 8.162 34.053 1.00 83.31 156 ARG A N 1
ATOM 1202 C CA . ARG A 1 156 ? -3.494 8.972 33.295 1.00 83.31 156 ARG A CA 1
ATOM 1203 C C . ARG A 1 156 ? -3.791 10.440 33.556 1.00 83.31 156 ARG A C 1
ATOM 1205 O O . ARG A 1 156 ? -4.822 10.946 33.137 1.00 83.31 156 ARG A O 1
ATOM 1212 N N . GLU A 1 157 ? -2.851 11.140 34.191 1.00 74.12 157 GLU A N 1
ATOM 1213 C CA . GLU A 1 157 ? -3.000 12.567 34.532 1.00 74.12 157 GLU A CA 1
ATOM 1214 C C . GLU A 1 157 ? -3.240 13.477 33.309 1.00 74.12 157 GLU A C 1
ATOM 1216 O O . GLU A 1 157 ? -3.718 14.598 33.462 1.00 74.12 157 GLU A O 1
ATOM 1221 N N . GLU A 1 158 ? -2.899 13.014 32.103 1.00 73.31 158 GLU A N 1
ATOM 1222 C CA . GLU A 1 158 ? -3.050 13.762 30.849 1.00 73.31 158 GLU A CA 1
ATOM 1223 C C . GLU A 1 158 ? -4.497 13.784 30.323 1.00 73.31 158 GLU A C 1
ATOM 1225 O O . GLU A 1 158 ? -4.853 14.687 29.564 1.00 73.31 158 GLU A O 1
ATOM 1230 N N . GLU A 1 159 ? -5.341 12.841 30.750 1.00 73.62 159 GLU A N 1
ATOM 1231 C CA . GLU A 1 159 ? -6.737 12.729 30.328 1.00 73.62 159 GLU A CA 1
ATOM 1232 C C . GLU A 1 159 ? -7.670 12.989 31.511 1.00 73.62 159 GLU A C 1
ATOM 1234 O O . GLU A 1 159 ? -7.974 12.123 32.333 1.00 73.62 159 GLU A O 1
ATOM 1239 N N . GLU A 1 160 ? -8.128 14.237 31.611 1.00 74.69 160 GLU A N 1
ATOM 1240 C CA . GLU A 1 160 ? -9.054 14.635 32.663 1.00 74.69 160 GLU A CA 1
ATOM 1241 C C . GLU A 1 160 ? -10.372 13.845 32.532 1.00 74.69 160 GLU A C 1
ATOM 1243 O O . GLU A 1 160 ? -11.084 13.963 31.534 1.00 74.69 160 GLU A O 1
ATOM 1248 N N . ASN A 1 161 ? -10.736 13.115 33.594 1.00 83.94 161 ASN A N 1
ATOM 1249 C CA . ASN A 1 161 ? -11.995 12.369 33.769 1.00 83.94 161 ASN A CA 1
ATOM 1250 C C . ASN A 1 161 ? -12.104 10.992 33.089 1.00 83.94 161 ASN A C 1
ATOM 1252 O O . ASN A 1 161 ? -13.222 10.502 32.932 1.00 83.94 161 ASN A O 1
ATOM 1256 N N . VAL A 1 162 ? -10.992 10.315 32.778 1.00 89.31 162 VAL A N 1
ATOM 1257 C CA . VAL A 1 162 ? -11.027 8.929 32.263 1.00 89.31 162 VAL A CA 1
ATOM 1258 C C . VAL A 1 162 ? -10.086 8.002 33.041 1.00 89.31 162 VAL A C 1
ATOM 1260 O O . VAL A 1 162 ? -8.971 8.383 33.390 1.00 89.31 162 VAL A O 1
ATOM 1263 N N . TYR A 1 163 ? -10.535 6.781 33.331 1.00 91.56 163 TYR A N 1
ATOM 1264 C CA . TYR A 1 163 ? -9.664 5.665 33.704 1.00 91.56 163 TYR A CA 1
ATOM 1265 C C . TYR A 1 163 ? -9.384 4.791 32.488 1.00 91.56 163 TYR A C 1
ATOM 1267 O O . TYR A 1 163 ? -10.275 4.542 31.683 1.00 91.56 163 TYR A O 1
ATOM 1275 N N . HIS A 1 164 ? -8.164 4.277 32.398 1.00 91.19 164 HIS A N 1
ATOM 1276 C CA . HIS A 1 164 ? -7.742 3.339 31.363 1.00 91.19 164 HIS A CA 1
ATOM 1277 C C . HIS A 1 164 ? -7.590 1.956 31.971 1.00 91.19 164 HIS A C 1
ATOM 1279 O O . HIS A 1 164 ? -6.903 1.804 32.978 1.00 91.19 164 HIS A O 1
ATOM 1285 N N . ALA A 1 165 ? -8.205 0.938 31.383 1.00 90.75 165 ALA A N 1
ATOM 1286 C CA . ALA A 1 165 ? -8.105 -0.429 31.863 1.00 90.75 165 ALA A CA 1
ATOM 1287 C C . ALA A 1 165 ? -7.567 -1.365 30.778 1.00 90.75 165 ALA A C 1
ATOM 1289 O O . ALA A 1 165 ? -8.114 -1.465 29.683 1.00 90.75 165 ALA A O 1
ATOM 1290 N N . GLN A 1 166 ? -6.490 -2.074 31.102 1.00 91.44 166 GLN A N 1
ATOM 1291 C CA . GLN A 1 166 ? -5.891 -3.097 30.257 1.00 91.44 166 GLN A CA 1
ATOM 1292 C C . GLN A 1 166 ? -6.343 -4.475 30.734 1.00 91.44 166 GLN A C 1
ATOM 1294 O O . GLN A 1 166 ? -6.066 -4.856 31.875 1.00 91.44 166 GLN A O 1
ATOM 1299 N N . VAL A 1 167 ? -6.989 -5.240 29.856 1.00 89.56 167 VAL A N 1
ATOM 1300 C CA . VAL A 1 167 ? -7.330 -6.644 30.102 1.00 89.56 167 VAL A CA 1
ATOM 1301 C C . VAL A 1 167 ? -6.315 -7.544 29.420 1.00 89.56 167 VAL A C 1
ATOM 1303 O O . VAL A 1 167 ? -6.024 -7.385 28.234 1.00 89.56 167 VAL A O 1
ATOM 1306 N N . PHE A 1 168 ? -5.776 -8.511 30.153 1.00 87.88 168 PHE A N 1
ATOM 1307 C CA . PHE A 1 168 ? -4.767 -9.436 29.649 1.00 87.88 168 PHE A CA 1
ATOM 1308 C C . PHE A 1 168 ? -4.892 -10.819 30.289 1.00 87.88 168 PHE A C 1
ATOM 1310 O O . PHE A 1 168 ? -5.446 -10.973 31.376 1.00 87.88 168 PHE A O 1
ATOM 1317 N N . THR A 1 169 ? -4.329 -11.828 29.631 1.00 87.06 169 THR A N 1
ATOM 1318 C CA . THR A 1 169 ? -4.212 -13.191 30.167 1.00 87.06 169 THR A CA 1
ATOM 1319 C C . THR A 1 169 ? -2.749 -13.557 30.376 1.00 87.06 169 THR A C 1
ATOM 1321 O O . THR A 1 169 ? -1.838 -13.027 29.726 1.00 87.06 169 THR A O 1
ATOM 1324 N N . PHE A 1 170 ? -2.508 -14.465 31.321 1.00 76.94 170 PHE A N 1
ATOM 1325 C CA . PHE A 1 170 ? -1.216 -15.128 31.449 1.00 76.94 170 PHE A CA 1
ATOM 1326 C C . PHE A 1 170 ? -1.230 -16.392 30.589 1.00 76.94 170 PHE A C 1
ATOM 1328 O O . PHE A 1 170 ? -2.163 -17.188 30.665 1.00 76.94 170 PHE A O 1
ATOM 1335 N N . GLY A 1 171 ? -0.199 -16.571 29.759 1.00 65.81 171 GLY A N 1
ATOM 1336 C CA . GLY A 1 171 ? -0.015 -17.819 29.022 1.00 65.81 171 GLY A CA 1
ATOM 1337 C C . GLY A 1 171 ? 0.171 -19.015 29.971 1.00 65.81 171 GLY A C 1
ATOM 1338 O O . GLY A 1 171 ? 0.498 -18.819 31.144 1.00 65.81 171 GLY A O 1
ATOM 1339 N N . PRO A 1 172 ? -0.019 -20.256 29.485 1.00 63.41 172 PRO A N 1
ATOM 1340 C CA . PRO A 1 172 ? 0.140 -21.457 30.301 1.00 63.41 172 PRO A CA 1
ATOM 1341 C C . PRO A 1 172 ? 1.517 -21.495 30.985 1.00 63.41 172 PRO A C 1
ATOM 1343 O O . PRO A 1 172 ? 2.536 -21.183 30.367 1.00 63.41 172 PRO A O 1
ATOM 1346 N N . GLU A 1 173 ? 1.515 -21.904 32.257 1.00 55.66 173 GLU A N 1
ATOM 1347 C CA . GLU A 1 173 ? 2.594 -21.766 3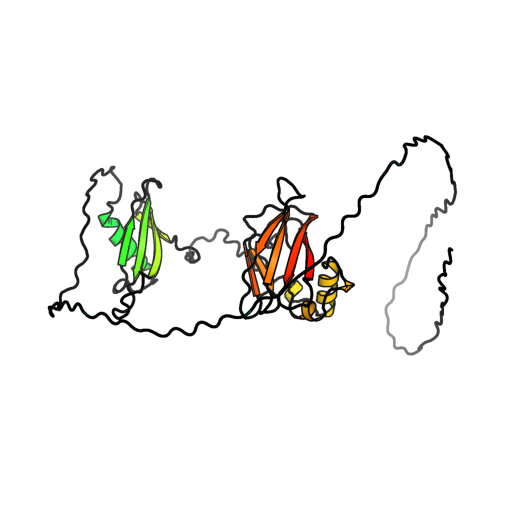3.256 1.00 55.66 173 GLU A CA 1
ATOM 1348 C C . GLU A 1 173 ? 3.979 -22.314 32.844 1.00 55.66 173 GLU A C 1
ATOM 1350 O O . GLU A 1 173 ? 4.983 -21.962 33.456 1.00 55.66 173 GLU A O 1
ATOM 1355 N N . ASP A 1 174 ? 4.071 -23.120 31.784 1.00 55.59 174 ASP A N 1
ATOM 1356 C CA . ASP A 1 174 ? 5.322 -23.733 31.304 1.00 55.59 174 ASP A CA 1
ATOM 1357 C C . ASP A 1 174 ? 6.191 -22.813 30.421 1.00 55.59 174 ASP A C 1
ATOM 1359 O O . ASP A 1 174 ? 7.238 -23.223 29.910 1.00 55.59 174 ASP A O 1
ATOM 1363 N N . ALA A 1 175 ? 5.790 -21.558 30.217 1.00 53.78 175 ALA A N 1
ATOM 1364 C CA . ALA A 1 175 ? 6.543 -20.599 29.423 1.00 53.78 175 ALA A CA 1
ATOM 1365 C C . ALA A 1 175 ? 7.155 -19.504 30.308 1.00 53.78 175 ALA A C 1
ATOM 1367 O O . ALA A 1 175 ? 6.676 -18.373 30.323 1.00 53.78 175 ALA A O 1
ATOM 1368 N N . GLU A 1 176 ? 8.284 -19.802 30.962 1.00 51.16 176 GLU A N 1
ATOM 1369 C CA . GLU A 1 176 ? 9.103 -18.884 31.789 1.00 51.16 176 GLU A CA 1
ATOM 1370 C C . GLU A 1 176 ? 9.595 -17.596 31.066 1.00 51.16 176 GLU A C 1
ATOM 1372 O O . GLU A 1 176 ? 10.478 -16.887 31.550 1.00 51.16 176 GLU A O 1
ATOM 1377 N N . ARG A 1 177 ? 9.080 -17.284 29.869 1.00 52.19 177 ARG A N 1
ATOM 1378 C CA . ARG A 1 177 ? 9.479 -16.145 29.031 1.00 52.19 177 ARG A CA 1
ATOM 1379 C C . ARG A 1 177 ? 8.355 -15.457 28.253 1.00 52.19 177 ARG A C 1
ATOM 1381 O O . ARG A 1 177 ? 8.677 -14.615 27.417 1.00 52.19 177 ARG A O 1
ATOM 1388 N N . GLN A 1 178 ? 7.080 -15.783 28.450 1.00 50.75 178 GLN A N 1
ATOM 1389 C CA . GLN A 1 178 ? 6.025 -15.173 27.630 1.00 50.75 178 GLN A CA 1
ATOM 1390 C C . GLN A 1 178 ? 5.366 -13.993 28.347 1.00 50.75 178 GLN A C 1
ATOM 1392 O O . GLN A 1 178 ? 4.886 -14.114 29.469 1.00 50.75 178 GLN A O 1
ATOM 1397 N N . GLY A 1 179 ? 5.435 -12.827 27.695 1.00 58.38 179 GLY A N 1
ATOM 1398 C CA . GLY A 1 179 ? 4.825 -11.586 28.158 1.00 58.38 179 GLY A CA 1
ATOM 1399 C C . GLY A 1 179 ? 3.310 -11.710 28.295 1.00 58.38 179 GLY A C 1
ATOM 1400 O O . GLY A 1 179 ? 2.692 -12.604 27.720 1.00 58.38 179 GLY A O 1
ATOM 1401 N N . THR A 1 180 ? 2.718 -10.804 29.067 1.00 70.94 180 THR A N 1
ATOM 1402 C CA . THR A 1 180 ? 1.266 -10.667 29.180 1.00 70.94 180 THR A CA 1
ATOM 1403 C C . THR A 1 180 ? 0.670 -10.432 27.792 1.00 70.94 180 THR A C 1
ATOM 1405 O O . THR A 1 180 ? 1.039 -9.481 27.099 1.00 70.94 180 THR A O 1
ATOM 1408 N N . GLN A 1 181 ? -0.235 -11.310 27.353 1.00 78.06 181 GLN A N 1
ATOM 1409 C CA . GLN A 1 181 ? -0.969 -11.079 26.115 1.00 78.06 181 GLN A CA 1
ATOM 1410 C C . GLN A 1 181 ? -2.116 -10.128 26.438 1.00 78.06 181 GLN A C 1
ATOM 1412 O O . GLN A 1 181 ? -3.063 -10.498 27.129 1.00 78.06 181 GLN A O 1
ATOM 1417 N N . THR A 1 182 ? -2.010 -8.887 25.964 1.00 84.62 182 THR A N 1
ATOM 1418 C CA . THR A 1 182 ? -3.115 -7.930 26.080 1.00 84.62 182 THR A CA 1
ATOM 1419 C C . THR A 1 182 ? -4.251 -8.387 25.184 1.00 84.62 182 THR A C 1
ATOM 1421 O O . THR A 1 182 ? -4.038 -8.601 23.992 1.00 84.62 182 THR A O 1
ATOM 1424 N N . LEU A 1 183 ? -5.430 -8.551 25.771 1.00 86.12 183 LEU A N 1
ATOM 1425 C CA . LEU A 1 183 ? -6.645 -8.891 25.050 1.00 86.12 183 LEU A CA 1
ATOM 1426 C C . LEU A 1 183 ? -7.332 -7.624 24.558 1.00 86.12 183 LEU A C 1
ATOM 1428 O O . LEU A 1 183 ? -7.568 -7.497 23.361 1.00 86.12 183 LEU A O 1
ATOM 1432 N N . ARG A 1 184 ? -7.620 -6.689 25.475 1.00 88.62 184 ARG A N 1
ATOM 1433 C CA . ARG A 1 184 ? -8.347 -5.452 25.176 1.00 88.62 184 ARG A CA 1
ATOM 1434 C C . ARG A 1 184 ? -7.914 -4.273 26.040 1.00 88.62 184 ARG A C 1
ATOM 1436 O O . ARG A 1 184 ? -7.370 -4.451 27.132 1.00 88.62 184 ARG A O 1
ATOM 1443 N N . TRP A 1 185 ? -8.188 -3.081 25.527 1.00 91.38 185 TRP A N 1
ATOM 1444 C CA . TRP A 1 185 ? -8.095 -1.805 26.230 1.00 91.38 185 TRP A CA 1
ATOM 1445 C C . TRP A 1 185 ? -9.487 -1.203 26.377 1.00 91.38 185 TRP A C 1
ATOM 1447 O O . TRP A 1 185 ? -10.273 -1.242 25.433 1.00 91.38 185 TRP A O 1
ATOM 1457 N N . TYR A 1 186 ? -9.768 -0.625 27.539 1.00 91.38 186 TYR A N 1
ATOM 1458 C CA . TYR A 1 186 ? -11.012 0.079 27.816 1.00 91.38 186 TYR A CA 1
ATOM 1459 C C . TYR A 1 186 ? -10.737 1.465 28.394 1.00 91.38 186 TYR A C 1
ATOM 1461 O O . TYR A 1 186 ? -9.867 1.603 29.255 1.00 91.38 186 TYR A O 1
ATOM 1469 N N . SER A 1 187 ? -11.527 2.457 27.995 1.00 91.81 187 SER A N 1
ATOM 1470 C CA . SER A 1 187 ? -11.661 3.723 28.711 1.00 91.81 187 SER A CA 1
ATOM 1471 C C . SER A 1 187 ? -12.963 3.768 29.497 1.00 91.81 187 SER A C 1
ATOM 1473 O O . SER A 1 187 ? -14.006 3.310 29.038 1.00 91.81 187 SER A O 1
ATOM 1475 N N . ILE A 1 188 ? -12.892 4.299 30.715 1.00 93.00 188 ILE A N 1
ATOM 1476 C CA . ILE A 1 188 ? -14.011 4.389 31.648 1.00 93.00 188 ILE A CA 1
ATOM 1477 C C . ILE A 1 188 ? -14.160 5.843 32.078 1.00 93.00 188 ILE A C 1
ATOM 1479 O O . ILE A 1 188 ? -13.260 6.406 32.702 1.00 93.00 188 ILE A O 1
ATOM 1483 N N . ASP A 1 189 ? -15.298 6.455 31.765 1.00 91.62 189 ASP A N 1
ATOM 1484 C CA . ASP A 1 189 ? -15.593 7.824 32.185 1.00 91.62 189 ASP A CA 1
ATOM 1485 C C . ASP A 1 189 ? -15.800 7.881 33.707 1.00 91.62 189 ASP A C 1
ATOM 1487 O O . ASP A 1 189 ? -16.658 7.192 34.266 1.00 91.62 189 ASP A O 1
ATOM 1491 N N . LYS A 1 190 ? -15.018 8.721 34.394 1.00 90.00 190 LYS A N 1
ATOM 1492 C CA . LYS A 1 190 ? -14.989 8.752 35.863 1.00 90.00 190 LYS A CA 1
ATOM 1493 C C . LYS A 1 190 ? -16.282 9.265 36.495 1.00 90.00 190 LYS A C 1
ATOM 1495 O O . LYS A 1 190 ? -16.474 9.070 37.687 1.00 90.00 190 LYS A O 1
ATOM 1500 N N . MET A 1 191 ? -17.165 9.929 35.750 1.00 86.00 191 MET A N 1
ATOM 1501 C CA . MET A 1 191 ? -18.390 10.526 36.297 1.00 86.00 191 MET A CA 1
ATOM 1502 C C . MET A 1 191 ? -19.624 9.657 36.043 1.00 86.00 191 MET A C 1
ATOM 1504 O O . MET A 1 191 ? -20.535 9.595 36.867 1.00 86.00 191 MET A O 1
ATOM 1508 N N . SER A 1 192 ? -19.681 9.025 34.876 1.00 88.38 192 SER A N 1
ATOM 1509 C CA . SER A 1 192 ? -20.820 8.239 34.405 1.00 88.38 192 SER A CA 1
ATOM 1510 C C . SER A 1 192 ? -20.616 6.735 34.554 1.00 88.38 192 SER A C 1
ATOM 1512 O O . SER A 1 192 ? -21.605 6.014 34.683 1.00 88.38 192 SER A O 1
ATOM 1514 N N . GLY A 1 193 ? -19.365 6.265 34.557 1.00 87.00 193 GLY A N 1
ATOM 1515 C CA . GLY A 1 193 ? -19.025 4.842 34.539 1.00 87.00 193 GLY A CA 1
ATOM 1516 C C . GLY A 1 193 ? -19.232 4.186 33.179 1.00 87.00 193 GLY A C 1
ATOM 1517 O O . GLY A 1 193 ? -19.250 2.962 33.097 1.00 87.00 193 GLY A O 1
ATOM 1518 N N . GLU A 1 194 ? -19.422 4.978 32.121 1.00 88.00 194 GLU A N 1
ATOM 1519 C CA . GLU A 1 194 ? -19.523 4.474 30.755 1.00 88.00 194 GLU A CA 1
ATOM 1520 C C . GLU A 1 194 ? -18.180 3.870 30.324 1.00 88.00 194 GLU A C 1
ATOM 1522 O O . GLU A 1 194 ? -17.143 4.526 30.437 1.00 88.00 194 GLU A O 1
ATOM 1527 N N . VAL A 1 195 ? -18.211 2.625 29.843 1.00 89.81 195 VAL A N 1
ATOM 1528 C CA . VAL A 1 195 ? -17.042 1.876 29.361 1.00 89.81 195 VAL A CA 1
ATOM 1529 C C . VAL A 1 195 ? -17.021 1.911 27.836 1.00 89.81 195 VAL A C 1
ATOM 1531 O O . VAL A 1 195 ? -18.048 1.675 27.202 1.00 89.81 195 VAL A O 1
ATOM 1534 N N . LYS A 1 196 ? -15.857 2.188 27.246 1.00 88.25 196 LYS A N 1
ATOM 1535 C CA . LYS A 1 196 ? -15.621 2.160 25.798 1.00 88.25 196 LYS A CA 1
ATOM 1536 C C . LYS A 1 196 ? -14.417 1.294 25.486 1.00 88.25 196 LYS A C 1
ATOM 1538 O O . LYS A 1 196 ? -13.389 1.404 26.144 1.00 88.25 196 LYS A O 1
ATOM 1543 N N . ASN A 1 197 ? -14.533 0.444 24.476 1.00 84.69 197 ASN A N 1
ATOM 1544 C CA . ASN A 1 197 ? -13.418 -0.352 23.985 1.00 84.69 197 ASN A CA 1
ATOM 1545 C C . ASN A 1 197 ? -12.493 0.514 23.112 1.00 84.69 197 ASN A C 1
ATOM 1547 O O . ASN A 1 197 ? -12.930 1.114 22.133 1.00 84.69 197 ASN A O 1
ATOM 1551 N N . GLU A 1 198 ? -11.214 0.575 23.476 1.00 84.94 198 GLU A N 1
ATOM 1552 C CA . GLU A 1 198 ? -10.166 1.329 22.773 1.00 84.94 198 GLU A CA 1
ATOM 1553 C C . GLU A 1 198 ? -9.163 0.420 22.058 1.00 84.94 198 GLU A C 1
ATOM 1555 O O . GLU A 1 198 ? -8.110 0.870 21.605 1.00 84.94 198 GLU A O 1
ATOM 1560 N N . THR A 1 199 ? -9.449 -0.879 21.979 1.00 82.69 199 THR A N 1
ATOM 1561 C CA . THR A 1 199 ? -8.556 -1.861 21.366 1.00 82.69 199 THR A CA 1
ATOM 1562 C C . THR A 1 199 ? -8.368 -1.527 19.885 1.00 82.69 199 THR A C 1
ATOM 1564 O O . THR A 1 199 ? -9.317 -1.649 19.104 1.00 82.69 199 THR A O 1
ATOM 1567 N N . PRO A 1 200 ? -7.155 -1.134 19.448 1.00 72.12 200 PRO A N 1
ATOM 1568 C CA . PRO A 1 200 ? -6.939 -0.737 18.063 1.00 72.12 200 PRO A CA 1
ATOM 1569 C C . PRO A 1 200 ? -7.229 -1.905 17.114 1.00 72.12 200 PRO A C 1
ATOM 1571 O O . PRO A 1 200 ? -6.641 -2.978 17.250 1.00 72.12 200 PRO A O 1
ATOM 1574 N N . GLY A 1 201 ? -8.127 -1.696 16.148 1.00 64.19 201 GLY A N 1
ATOM 1575 C CA . GLY A 1 201 ? -8.515 -2.717 15.167 1.00 64.19 201 GLY A CA 1
ATOM 1576 C C . GLY A 1 201 ? -9.590 -3.710 15.632 1.00 64.19 201 GLY A C 1
ATOM 1577 O O . GLY A 1 201 ? -9.875 -4.652 14.898 1.00 64.19 201 GLY A O 1
ATOM 1578 N N . MET A 1 202 ? -10.190 -3.507 16.810 1.00 57.34 202 MET A N 1
ATOM 1579 C CA . MET A 1 202 ? -11.381 -4.223 17.286 1.00 57.34 202 MET A CA 1
ATOM 1580 C C . MET A 1 202 ? -12.445 -3.215 17.730 1.00 57.34 202 MET A C 1
ATOM 1582 O O . MET A 1 202 ? -12.823 -3.168 18.899 1.00 57.34 202 MET A O 1
ATOM 1586 N N . GLU A 1 203 ? -12.893 -2.373 16.799 1.00 57.88 203 GLU A N 1
ATOM 1587 C CA . GLU A 1 203 ? -14.080 -1.551 17.030 1.00 57.88 203 GLU A CA 1
ATOM 1588 C C . GLU A 1 203 ? -15.270 -2.504 17.200 1.00 57.88 203 GLU A C 1
ATOM 1590 O O . GLU A 1 203 ? -15.594 -3.270 16.293 1.00 57.88 203 GLU A O 1
ATOM 1595 N N . GLU A 1 204 ? -15.854 -2.526 18.400 1.00 50.84 204 GLU A N 1
ATOM 1596 C CA . GLU A 1 204 ? -17.066 -3.295 18.671 1.00 50.84 204 GLU A CA 1
ATOM 1597 C C . GLU A 1 204 ? -18.165 -2.819 17.719 1.00 50.84 204 GLU A C 1
ATOM 1599 O O . GLU A 1 204 ? -18.509 -1.634 17.694 1.00 50.84 204 GLU A O 1
ATOM 1604 N N . GLU A 1 205 ? -18.703 -3.754 16.932 1.00 44.06 205 GLU A N 1
ATOM 1605 C CA . GLU A 1 205 ? -19.923 -3.588 16.144 1.00 44.06 205 GLU A CA 1
ATOM 1606 C C . GLU A 1 205 ? -21.091 -3.339 17.113 1.00 44.06 205 GLU A C 1
ATOM 1608 O O . GLU A 1 205 ? -21.852 -4.234 17.469 1.00 44.06 205 GLU A O 1
ATOM 1613 N N . ASN A 1 206 ? -21.190 -2.115 17.624 1.00 46.03 206 ASN A N 1
ATOM 1614 C CA . ASN A 1 206 ? -22.218 -1.722 18.571 1.00 46.03 206 ASN A CA 1
ATOM 1615 C C . ASN A 1 206 ? -23.532 -1.538 17.788 1.00 46.03 206 ASN A C 1
ATOM 1617 O O . ASN A 1 206 ? -23.729 -0.532 17.104 1.00 46.03 206 ASN A O 1
ATOM 1621 N N . GLU A 1 207 ? -24.412 -2.542 17.856 1.00 50.25 207 GLU A N 1
ATOM 1622 C CA . GLU A 1 207 ? -25.640 -2.718 17.055 1.00 50.25 207 GLU A CA 1
ATOM 1623 C C . GLU A 1 207 ? -26.738 -1.636 17.222 1.00 50.25 207 GLU A C 1
ATOM 1625 O O . GLU A 1 207 ? -27.835 -1.798 16.690 1.00 50.25 207 GLU A O 1
ATOM 1630 N N . GLU A 1 208 ? -26.508 -0.502 17.892 1.00 43.84 208 GLU A N 1
ATOM 1631 C CA . GLU A 1 208 ? -27.555 0.521 18.092 1.00 43.84 208 GLU A CA 1
ATOM 1632 C C . GLU A 1 208 ? -27.129 1.962 17.772 1.00 43.84 208 GLU A C 1
ATOM 1634 O O . GLU A 1 208 ? -27.563 2.916 18.420 1.00 43.84 208 GLU A O 1
ATOM 1639 N N . ASN A 1 209 ? -26.348 2.159 16.707 1.00 37.69 209 ASN A N 1
ATOM 1640 C CA . ASN A 1 209 ? -26.256 3.470 16.066 1.00 37.69 209 ASN A CA 1
ATOM 1641 C C . ASN A 1 209 ? -26.596 3.360 14.572 1.00 37.69 209 ASN A C 1
ATOM 1643 O O . ASN A 1 209 ? -25.726 3.251 13.713 1.00 37.69 209 ASN A O 1
ATOM 1647 N N . GLU A 1 210 ? -27.897 3.410 14.257 1.00 42.94 210 GLU A N 1
ATOM 1648 C CA . GLU A 1 210 ? -28.418 3.716 12.915 1.00 42.94 210 GLU A CA 1
ATOM 1649 C C . GLU A 1 210 ? -28.065 5.168 12.533 1.00 42.94 210 GLU A C 1
ATOM 1651 O O . GLU A 1 210 ? -28.940 6.025 12.395 1.00 42.94 210 GLU A O 1
ATOM 1656 N N . ASN A 1 211 ? -26.778 5.488 12.410 1.00 38.81 211 ASN A N 1
ATOM 1657 C CA . ASN A 1 211 ? -26.347 6.756 11.845 1.00 38.81 211 ASN A CA 1
ATOM 1658 C C . ASN A 1 211 ? -24.942 6.630 11.241 1.00 38.81 211 ASN A C 1
ATOM 1660 O O . ASN A 1 211 ? -23.935 6.813 11.917 1.00 38.81 211 ASN A O 1
ATOM 1664 N N . GLU A 1 212 ? -24.923 6.321 9.944 1.00 41.78 212 GLU A N 1
ATOM 1665 C CA . GLU A 1 212 ? -23.812 6.561 9.015 1.00 41.78 212 GLU A CA 1
ATOM 1666 C C . GLU A 1 212 ? -22.443 5.988 9.425 1.00 41.78 212 GLU A C 1
ATOM 1668 O O . GLU A 1 212 ? -21.419 6.658 9.312 1.00 41.78 212 GLU A O 1
ATOM 1673 N N . THR A 1 213 ? -22.371 4.699 9.762 1.00 38.66 213 THR A N 1
ATOM 1674 C CA . THR A 1 213 ? -21.237 3.913 9.261 1.00 38.66 213 THR A CA 1
ATOM 1675 C C . THR A 1 213 ? -21.413 3.841 7.754 1.00 38.66 213 THR A C 1
ATOM 1677 O O . THR A 1 213 ? -22.129 2.994 7.224 1.00 38.66 213 THR A O 1
ATOM 1680 N N . SER A 1 214 ? -20.817 4.797 7.042 1.00 42.88 214 SER A N 1
ATOM 1681 C CA . SER A 1 214 ? -20.496 4.584 5.643 1.00 42.88 214 SER A CA 1
ATOM 1682 C C . SER A 1 214 ? -19.576 3.370 5.625 1.00 42.88 214 SER A C 1
ATOM 1684 O O . SER A 1 214 ? -18.376 3.507 5.877 1.00 42.88 214 SER A O 1
ATOM 1686 N N . GLU A 1 215 ? -20.152 2.179 5.431 1.00 45.06 215 GLU A N 1
ATOM 1687 C CA . GLU A 1 215 ? -19.445 1.017 4.914 1.00 45.06 215 GLU A CA 1
ATOM 1688 C C . GLU A 1 215 ? -18.640 1.571 3.750 1.00 45.06 215 GLU A C 1
ATOM 1690 O O . GLU A 1 215 ? -19.191 1.911 2.705 1.00 45.06 215 GLU A O 1
ATOM 1695 N N . THR A 1 216 ? -17.361 1.849 3.989 1.00 50.72 216 THR A N 1
ATOM 1696 C CA . THR A 1 216 ? -16.500 2.366 2.943 1.00 50.72 216 THR A CA 1
ATOM 1697 C C . THR A 1 216 ? -16.328 1.149 2.066 1.00 50.72 216 THR A C 1
ATOM 1699 O O . THR A 1 216 ? -15.569 0.253 2.436 1.00 50.72 216 THR A O 1
ATOM 1702 N N . GLU A 1 217 ? -17.167 1.025 1.031 1.00 57.12 217 GLU A N 1
ATOM 1703 C CA . GLU A 1 217 ? -17.176 -0.129 0.146 1.00 57.12 217 GLU A CA 1
ATOM 1704 C C . GLU A 1 217 ? -15.729 -0.339 -0.290 1.00 57.12 217 GLU A C 1
ATOM 1706 O O . GLU A 1 217 ? -15.109 0.509 -0.933 1.00 57.12 217 GLU A O 1
ATOM 1711 N N . ILE A 1 218 ? -15.140 -1.437 0.181 1.00 61.72 218 ILE A N 1
ATOM 1712 C CA . ILE A 1 218 ? -13.735 -1.732 -0.053 1.00 61.72 218 ILE A CA 1
ATOM 1713 C C . ILE A 1 218 ? -13.650 -2.169 -1.511 1.00 61.72 218 ILE A C 1
ATOM 1715 O O . ILE A 1 218 ? -13.846 -3.340 -1.841 1.00 61.72 218 ILE A O 1
ATOM 1719 N N . THR A 1 219 ? -13.427 -1.207 -2.402 1.00 67.38 219 THR A N 1
ATOM 1720 C CA . THR A 1 219 ? -13.364 -1.472 -3.834 1.00 67.38 219 THR A CA 1
ATOM 1721 C C . THR A 1 219 ? -12.001 -2.062 -4.184 1.00 67.38 219 THR A C 1
ATOM 1723 O O . THR A 1 219 ? -10.946 -1.450 -4.004 1.00 67.38 219 THR A O 1
ATOM 1726 N N . VAL A 1 220 ? -12.008 -3.298 -4.688 1.00 85.06 220 VAL A N 1
ATOM 1727 C CA . VAL A 1 220 ? -10.809 -3.899 -5.278 1.00 85.06 220 VAL A CA 1
ATOM 1728 C C . VAL A 1 220 ? -10.451 -3.099 -6.528 1.00 85.06 220 VAL A C 1
ATOM 1730 O O . VAL A 1 220 ? -11.303 -2.819 -7.372 1.00 85.06 220 VAL A O 1
ATOM 1733 N N . SER A 1 221 ? -9.184 -2.722 -6.644 1.00 88.06 221 SER A N 1
ATOM 1734 C CA . SER A 1 221 ? -8.665 -1.925 -7.745 1.00 88.06 221 SER A CA 1
ATOM 1735 C C . SER A 1 221 ? -8.917 -2.593 -9.096 1.00 88.06 221 SER A C 1
ATOM 1737 O O . SER A 1 221 ? -8.736 -3.803 -9.264 1.00 88.06 221 SER A O 1
ATOM 1739 N N . GLU A 1 222 ? -9.257 -1.776 -10.094 1.00 88.06 222 GLU A N 1
ATOM 1740 C CA . GLU A 1 222 ? -9.558 -2.209 -11.461 1.00 88.06 222 GLU A CA 1
ATOM 1741 C C . GLU A 1 222 ? -8.443 -3.076 -12.063 1.00 88.06 222 GLU A C 1
ATOM 1743 O O . GLU A 1 222 ? -8.731 -4.023 -12.798 1.00 88.06 222 GLU A O 1
ATOM 1748 N N . ILE A 1 223 ? -7.179 -2.826 -11.696 1.00 89.88 223 ILE A N 1
ATOM 1749 C CA . ILE A 1 223 ? -6.012 -3.554 -12.214 1.00 89.88 223 ILE A CA 1
ATOM 1750 C C . ILE A 1 223 ? -6.056 -5.062 -11.936 1.00 89.88 223 ILE A C 1
ATOM 1752 O O . ILE A 1 223 ? -5.559 -5.857 -12.739 1.00 89.88 223 ILE A O 1
ATOM 1756 N N . ALA A 1 224 ? -6.692 -5.472 -10.833 1.00 88.25 224 ALA A N 1
ATOM 1757 C CA . ALA A 1 224 ? -6.872 -6.880 -10.496 1.00 88.25 224 ALA A CA 1
ATOM 1758 C C . ALA A 1 224 ? -7.824 -7.582 -11.482 1.00 88.25 224 ALA A C 1
ATOM 1760 O O . ALA A 1 224 ? -7.678 -8.776 -11.750 1.00 88.25 224 ALA A O 1
ATOM 1761 N N . SER A 1 225 ? -8.764 -6.828 -12.061 1.00 89.00 225 SER A N 1
ATOM 1762 C CA . SER A 1 225 ? -9.756 -7.310 -13.028 1.00 89.00 225 SER A CA 1
ATOM 1763 C C . SER A 1 225 ? -9.359 -7.113 -14.498 1.00 89.00 225 SER A C 1
ATOM 1765 O O . SER A 1 225 ? -9.974 -7.721 -15.375 1.00 89.00 225 SER A O 1
ATOM 1767 N N . MET A 1 226 ? -8.320 -6.314 -14.774 1.00 92.75 226 MET A N 1
ATOM 1768 C CA . MET A 1 226 ? -7.806 -6.088 -16.129 1.00 92.75 226 MET A CA 1
ATOM 1769 C C . MET A 1 226 ? -7.289 -7.378 -16.763 1.00 92.75 226 MET A C 1
ATOM 1771 O O . MET A 1 226 ? -6.670 -8.223 -16.099 1.00 92.75 226 MET A O 1
ATOM 1775 N N . SER A 1 227 ? -7.484 -7.497 -18.076 1.00 94.88 227 SER A N 1
ATOM 1776 C CA . SER A 1 227 ? -6.880 -8.572 -18.858 1.00 94.88 227 SER A CA 1
ATOM 1777 C C . SER A 1 227 ? -5.345 -8.442 -18.902 1.00 94.88 227 SER A C 1
ATOM 1779 O O . SER A 1 227 ? -4.810 -7.350 -18.694 1.00 94.88 227 SER A O 1
ATOM 1781 N N . PRO A 1 228 ? -4.603 -9.530 -19.192 1.00 94.12 228 PRO A N 1
ATOM 1782 C CA . PRO A 1 228 ? -3.142 -9.473 -19.283 1.00 94.12 228 PRO A CA 1
ATOM 1783 C C . PRO A 1 228 ? -2.622 -8.437 -20.291 1.00 94.12 228 PRO A C 1
ATOM 1785 O O . PRO A 1 228 ? -1.662 -7.736 -19.995 1.00 94.12 228 PRO A O 1
ATOM 1788 N N . GLU A 1 229 ? -3.279 -8.296 -21.448 1.00 94.88 229 GLU A N 1
ATOM 1789 C CA . GLU A 1 229 ? -2.890 -7.329 -22.488 1.00 94.88 229 GLU A CA 1
ATOM 1790 C C . GLU A 1 229 ? -3.105 -5.875 -22.029 1.00 94.88 229 GLU A C 1
ATOM 1792 O O . GLU A 1 229 ? -2.243 -5.019 -22.229 1.00 94.88 229 GLU A O 1
ATOM 1797 N N . GLU A 1 230 ? -4.233 -5.592 -21.367 1.00 95.44 230 GLU A N 1
ATOM 1798 C CA . GLU A 1 230 ? -4.518 -4.266 -20.799 1.00 95.44 230 GLU A CA 1
ATOM 1799 C C . GLU A 1 230 ? -3.533 -3.917 -19.686 1.00 95.44 230 GLU A C 1
ATOM 1801 O O . GLU A 1 230 ? -3.023 -2.800 -19.634 1.00 95.44 230 GLU A O 1
ATOM 1806 N N . ARG A 1 231 ? -3.217 -4.891 -18.828 1.00 94.31 231 ARG A N 1
ATOM 1807 C CA . ARG A 1 231 ? -2.262 -4.728 -17.733 1.00 94.31 231 ARG A CA 1
ATOM 1808 C C . ARG A 1 231 ? -0.841 -4.499 -18.237 1.00 94.31 231 ARG A C 1
ATOM 1810 O O . ARG A 1 231 ? -0.126 -3.667 -17.683 1.00 94.31 231 ARG A O 1
ATOM 1817 N N . GLU A 1 232 ? -0.423 -5.209 -19.279 1.00 95.38 232 GLU A N 1
ATOM 1818 C CA . GLU A 1 232 ? 0.861 -4.959 -19.931 1.00 95.38 232 GLU A CA 1
ATOM 1819 C C . GLU A 1 232 ? 0.911 -3.530 -20.483 1.00 95.38 232 GLU A C 1
ATOM 1821 O O . GLU A 1 232 ? 1.847 -2.788 -20.184 1.00 95.38 232 GLU A O 1
ATOM 1826 N N . SER A 1 233 ? -0.116 -3.113 -21.232 1.00 95.31 233 SER A N 1
ATOM 1827 C CA . SER A 1 233 ? -0.183 -1.750 -21.766 1.00 95.31 233 SER A CA 1
ATOM 1828 C C . SER A 1 233 ? -0.169 -0.700 -20.655 1.00 95.31 233 SER A C 1
ATOM 1830 O O . SER A 1 233 ? 0.496 0.322 -20.803 1.00 95.31 233 SER A O 1
ATOM 1832 N N . HIS A 1 234 ? -0.877 -0.948 -19.552 1.00 95.19 234 HIS A N 1
ATOM 1833 C CA . HIS A 1 234 ? -0.893 -0.080 -18.381 1.00 95.19 234 HIS A CA 1
ATOM 1834 C C . HIS A 1 234 ? 0.517 0.099 -17.803 1.00 95.19 234 HIS A C 1
ATOM 1836 O O . HIS A 1 234 ? 0.991 1.224 -17.685 1.00 95.19 234 HIS A O 1
ATOM 1842 N N . HIS A 1 235 ? 1.229 -0.992 -17.511 1.00 95.25 235 HIS A N 1
ATOM 1843 C CA . HIS A 1 235 ? 2.573 -0.908 -16.935 1.00 95.25 235 HIS A CA 1
ATOM 1844 C C . HIS A 1 235 ? 3.614 -0.335 -17.896 1.00 95.25 235 HIS A C 1
ATOM 1846 O O . HIS A 1 235 ? 4.520 0.354 -17.438 1.00 95.25 235 HIS A O 1
ATOM 1852 N N . ARG A 1 236 ? 3.494 -0.577 -19.209 1.00 95.88 236 ARG A N 1
ATOM 1853 C CA . ARG A 1 236 ? 4.359 0.083 -20.199 1.00 95.88 236 ARG A CA 1
ATOM 1854 C C . ARG A 1 236 ? 4.189 1.600 -20.141 1.00 95.88 236 ARG A C 1
ATOM 1856 O O . ARG A 1 236 ? 5.186 2.295 -20.050 1.00 95.88 236 ARG A O 1
ATOM 1863 N N . ASN A 1 237 ? 2.954 2.097 -20.076 1.00 96.06 237 ASN A N 1
ATOM 1864 C CA . ASN A 1 237 ? 2.693 3.539 -19.990 1.00 96.06 237 ASN A CA 1
ATOM 1865 C C . ASN A 1 237 ? 3.222 4.189 -18.700 1.00 96.06 237 ASN A C 1
ATOM 1867 O O . ASN A 1 237 ? 3.454 5.393 -18.687 1.00 96.06 237 ASN A O 1
ATOM 1871 N N . LEU A 1 238 ? 3.367 3.417 -17.620 1.00 96.69 238 LEU A N 1
ATOM 1872 C CA . LEU A 1 238 ? 3.938 3.895 -16.358 1.00 96.69 238 LEU A CA 1
ATOM 1873 C C . LEU A 1 238 ? 5.464 3.774 -16.309 1.00 96.69 238 LEU A C 1
ATOM 1875 O O . LEU A 1 238 ? 6.092 4.350 -15.427 1.00 96.69 238 LEU A O 1
ATOM 1879 N N . ALA A 1 239 ? 6.076 2.970 -17.176 1.00 97.31 239 ALA A N 1
ATOM 1880 C CA . ALA A 1 239 ? 7.501 2.704 -17.106 1.00 97.31 239 ALA A CA 1
ATOM 1881 C C . ALA A 1 239 ? 8.313 3.901 -17.605 1.00 97.31 239 ALA A C 1
ATOM 1883 O O . ALA A 1 239 ? 8.073 4.418 -18.692 1.00 97.31 239 ALA A O 1
ATOM 1884 N N . VAL A 1 240 ? 9.353 4.267 -16.853 1.00 97.06 240 VAL A N 1
ATOM 1885 C CA . VAL A 1 240 ? 10.290 5.328 -17.267 1.00 97.06 240 VAL A CA 1
ATOM 1886 C C . VAL A 1 240 ? 11.045 4.935 -18.540 1.00 97.06 240 VAL A C 1
ATOM 1888 O O . VAL A 1 240 ? 11.377 5.781 -19.369 1.00 97.06 240 VAL A O 1
ATOM 1891 N N . ASP A 1 241 ? 11.330 3.641 -18.697 1.00 95.81 241 ASP A N 1
ATOM 1892 C CA . ASP A 1 241 ? 12.023 3.086 -19.856 1.00 95.81 241 ASP A CA 1
ATOM 1893 C C . ASP A 1 241 ? 11.295 1.836 -20.367 1.00 95.81 241 ASP A C 1
ATOM 1895 O O . ASP A 1 241 ? 11.580 0.706 -19.961 1.00 95.81 241 ASP A O 1
ATOM 1899 N N . GLU A 1 242 ? 10.328 2.059 -21.261 1.00 94.44 242 GLU A N 1
ATOM 1900 C CA . GLU A 1 242 ? 9.453 1.028 -21.835 1.00 94.44 242 GLU A CA 1
ATOM 1901 C C . GLU A 1 242 ? 10.211 -0.146 -22.477 1.00 94.44 242 GLU A C 1
ATOM 1903 O O . GLU A 1 242 ? 9.730 -1.282 -22.460 1.00 94.44 242 GLU A O 1
ATOM 1908 N N . GLU A 1 243 ? 11.387 0.111 -23.059 1.00 92.31 243 GLU A N 1
ATOM 1909 C CA . GLU A 1 243 ? 12.186 -0.901 -23.763 1.00 92.31 243 GLU A CA 1
ATOM 1910 C C . GLU A 1 243 ? 12.911 -1.849 -22.795 1.00 92.31 243 GLU A C 1
ATOM 1912 O O . GLU A 1 243 ? 13.305 -2.953 -23.179 1.00 92.31 243 GLU A O 1
ATOM 1917 N N . HIS A 1 244 ? 13.080 -1.426 -21.540 1.00 92.25 244 HIS A N 1
ATOM 1918 C CA . HIS A 1 244 ? 13.834 -2.138 -20.510 1.00 92.25 244 HIS A CA 1
ATOM 1919 C C . HIS A 1 244 ? 12.944 -2.854 -19.487 1.00 92.25 244 HIS A C 1
ATOM 1921 O O . HIS A 1 244 ? 13.480 -3.532 -18.596 1.00 92.25 244 HIS A O 1
ATOM 1927 N N . VAL A 1 245 ? 11.617 -2.742 -19.641 1.00 93.69 245 VAL A N 1
ATOM 1928 C CA . VAL A 1 245 ? 10.643 -3.480 -18.835 1.00 93.69 245 VAL A CA 1
ATOM 1929 C C . VAL A 1 245 ? 10.667 -4.953 -19.216 1.00 93.69 245 VAL A C 1
ATOM 1931 O O . VAL A 1 245 ? 10.463 -5.321 -20.372 1.00 93.69 245 VAL A O 1
ATOM 1934 N N . MET A 1 246 ? 10.926 -5.809 -18.234 1.00 93.12 246 MET A N 1
ATOM 1935 C CA . MET A 1 246 ? 10.977 -7.255 -18.442 1.00 93.12 246 MET A CA 1
ATOM 1936 C C . MET A 1 246 ? 9.570 -7.857 -18.465 1.00 93.12 246 MET A C 1
ATOM 1938 O O . MET A 1 246 ? 8.762 -7.542 -17.600 1.00 93.12 246 MET A O 1
ATOM 1942 N N . ASP A 1 247 ? 9.310 -8.813 -19.365 1.00 92.56 247 ASP A N 1
ATOM 1943 C CA . ASP A 1 247 ? 7.982 -9.440 -19.511 1.00 92.56 247 ASP A CA 1
ATOM 1944 C C . ASP A 1 247 ? 7.427 -10.016 -18.195 1.00 92.56 247 ASP A C 1
ATOM 1946 O O . ASP A 1 247 ? 6.240 -9.903 -17.904 1.00 92.56 247 ASP A O 1
ATOM 1950 N N . ARG A 1 248 ? 8.307 -10.577 -17.353 1.00 91.31 248 ARG A N 1
ATOM 1951 C CA . ARG A 1 248 ? 7.946 -11.138 -16.039 1.00 91.31 248 ARG A CA 1
ATOM 1952 C C . ARG A 1 248 ? 7.306 -10.106 -15.100 1.00 91.31 248 ARG A C 1
ATOM 1954 O O . ARG A 1 248 ? 6.517 -10.498 -14.244 1.00 91.31 248 ARG A O 1
ATOM 1961 N N . VAL A 1 249 ? 7.610 -8.817 -15.269 1.00 92.62 249 VAL A N 1
ATOM 1962 C CA . VAL A 1 249 ? 6.976 -7.744 -14.494 1.00 92.62 249 VAL A CA 1
ATOM 1963 C C . VAL A 1 249 ? 5.466 -7.776 -14.705 1.00 92.62 249 VAL A C 1
ATOM 1965 O O . VAL A 1 249 ? 4.722 -7.707 -13.736 1.00 92.62 249 VAL A O 1
ATOM 1968 N N . PHE A 1 250 ? 4.992 -7.946 -15.940 1.00 91.38 250 PHE A N 1
ATOM 1969 C CA . PHE A 1 250 ? 3.564 -7.852 -16.263 1.00 91.38 250 PHE A CA 1
ATOM 1970 C C . PHE A 1 250 ? 2.723 -8.979 -15.648 1.00 91.38 250 PHE A C 1
ATOM 1972 O O . PHE A 1 250 ? 1.532 -8.793 -15.387 1.00 91.38 250 PHE A O 1
ATOM 1979 N N . ASP A 1 251 ? 3.348 -10.126 -15.377 1.00 91.12 251 ASP A N 1
ATOM 1980 C CA . ASP A 1 251 ? 2.691 -11.275 -14.757 1.00 91.12 251 ASP A CA 1
ATOM 1981 C C . ASP A 1 251 ? 2.502 -11.101 -13.242 1.00 91.12 251 ASP A C 1
ATOM 1983 O O . ASP A 1 251 ? 1.553 -11.644 -12.669 1.00 91.12 251 ASP A O 1
ATOM 1987 N N . GLN A 1 252 ? 3.422 -10.389 -12.583 1.00 93.38 252 GLN A N 1
ATOM 1988 C CA . GLN A 1 252 ? 3.523 -10.350 -11.117 1.00 93.38 252 GLN A CA 1
ATOM 1989 C C . GLN A 1 252 ? 3.159 -8.984 -10.528 1.00 93.38 252 GLN A C 1
ATOM 1991 O O . GLN A 1 252 ? 2.627 -8.929 -9.419 1.00 93.38 252 GLN A O 1
ATOM 1996 N N . LEU A 1 253 ? 3.412 -7.904 -11.269 1.00 96.31 253 LEU A N 1
ATOM 1997 C CA . LEU A 1 253 ? 3.167 -6.540 -10.833 1.00 96.31 253 LEU A CA 1
ATOM 1998 C C . LEU A 1 253 ? 1.676 -6.209 -10.902 1.00 96.31 253 LEU A C 1
ATOM 2000 O O . LEU A 1 253 ? 1.043 -6.305 -11.954 1.00 96.31 253 LEU A O 1
ATOM 2004 N N . LEU A 1 254 ? 1.133 -5.773 -9.771 1.00 96.81 254 LEU A N 1
ATOM 2005 C CA . LEU A 1 254 ? -0.134 -5.063 -9.680 1.00 96.81 254 LEU A CA 1
ATOM 2006 C C . LEU A 1 254 ? 0.153 -3.729 -9.002 1.00 96.81 254 LEU A C 1
ATOM 2008 O O . LEU A 1 254 ? 0.319 -3.679 -7.783 1.00 96.81 254 LEU A O 1
ATOM 2012 N N . LEU A 1 255 ? 0.223 -2.672 -9.808 1.00 96.19 255 LEU A N 1
ATOM 2013 C CA . LEU A 1 255 ? 0.466 -1.304 -9.365 1.00 96.19 255 LEU A CA 1
ATOM 2014 C C . LEU A 1 255 ? -0.758 -0.418 -9.678 1.00 96.19 255 LEU A C 1
ATOM 2016 O O . LEU A 1 255 ? -0.809 0.178 -10.754 1.00 96.19 255 LEU A O 1
ATOM 2020 N N . PRO A 1 256 ? -1.781 -0.384 -8.801 1.00 95.00 256 PRO A N 1
ATOM 2021 C CA . PRO A 1 256 ? -2.939 0.497 -8.952 1.00 95.00 256 PRO A CA 1
ATOM 2022 C C . PRO A 1 256 ? -2.585 1.983 -9.111 1.00 95.00 256 PRO A C 1
ATOM 2024 O O . PRO A 1 256 ? -1.547 2.440 -8.645 1.00 95.00 256 PRO A O 1
ATOM 2027 N N . GLY A 1 257 ? -3.493 2.772 -9.689 1.00 94.12 257 GLY A N 1
ATOM 2028 C CA . GLY A 1 257 ? -3.398 4.235 -9.628 1.00 94.12 257 GLY A CA 1
ATOM 2029 C C . GLY A 1 257 ? -3.556 4.764 -8.198 1.00 94.12 257 GLY A C 1
ATOM 2030 O O . GLY A 1 257 ? -4.231 4.133 -7.390 1.00 94.12 257 GLY A O 1
ATOM 2031 N N . VAL A 1 258 ? -2.969 5.923 -7.890 1.00 95.25 258 VAL A N 1
ATOM 2032 C CA . VAL A 1 258 ? -3.044 6.577 -6.566 1.00 95.25 258 VAL A CA 1
ATOM 2033 C C . VAL A 1 258 ? -3.883 7.850 -6.667 1.00 95.25 258 VAL A C 1
ATOM 2035 O O . VAL A 1 258 ? -3.803 8.546 -7.676 1.00 95.25 258 VAL A O 1
ATOM 2038 N N . HIS A 1 259 ? -4.678 8.164 -5.644 1.00 96.12 259 HIS A N 1
ATOM 2039 C CA . HIS A 1 259 ? -5.513 9.371 -5.582 1.00 96.12 259 HIS A CA 1
ATOM 2040 C C . HIS A 1 259 ? -5.073 10.252 -4.412 1.00 96.12 259 HIS A C 1
ATOM 2042 O O . HIS A 1 259 ? -4.557 9.730 -3.430 1.00 96.12 259 HIS A O 1
ATOM 2048 N N . GLU A 1 260 ? -5.295 11.567 -4.486 1.00 94.81 260 GLU A N 1
ATOM 2049 C CA . GLU A 1 260 ? -4.941 12.535 -3.424 1.00 94.81 260 GLU A CA 1
ATOM 2050 C C . GLU A 1 260 ? -5.405 12.113 -2.016 1.00 94.81 260 GLU A C 1
ATOM 2052 O O . GLU A 1 260 ? -4.703 12.343 -1.035 1.00 94.81 260 GLU A O 1
ATOM 2057 N N . ASN A 1 261 ? -6.561 11.453 -1.905 1.00 93.81 261 ASN A N 1
ATOM 2058 C CA . ASN A 1 261 ? -7.120 10.983 -0.638 1.00 93.81 261 ASN A CA 1
ATOM 2059 C C . ASN A 1 261 ? -6.688 9.559 -0.237 1.00 93.81 261 ASN A C 1
ATOM 2061 O O . ASN A 1 261 ? -7.179 9.044 0.767 1.00 93.81 261 ASN A O 1
ATOM 2065 N N . THR A 1 262 ? -5.792 8.899 -0.979 1.00 94.81 262 THR A N 1
ATOM 2066 C CA . THR A 1 262 ? -5.337 7.535 -0.670 1.00 94.81 262 THR A CA 1
ATOM 2067 C C . THR A 1 262 ? -4.523 7.494 0.628 1.00 94.81 262 THR A C 1
ATOM 2069 O O . THR A 1 262 ? -3.439 8.059 0.732 1.00 94.81 262 THR A O 1
ATOM 2072 N N . ARG A 1 263 ? -5.028 6.750 1.617 1.00 94.19 263 ARG A N 1
ATOM 2073 C CA . ARG A 1 263 ? -4.426 6.544 2.946 1.00 94.19 263 ARG A CA 1
ATOM 2074 C C . ARG A 1 263 ? -3.758 5.183 3.087 1.00 94.19 263 ARG A C 1
ATOM 2076 O O . ARG A 1 263 ? -2.729 5.054 3.750 1.00 94.19 263 ARG A O 1
ATOM 2083 N N . SER A 1 264 ? -4.334 4.161 2.461 1.00 94.62 264 SER A N 1
ATOM 2084 C CA . SER A 1 264 ? -3.812 2.795 2.459 1.00 94.62 264 SER A CA 1
ATOM 2085 C C . SER A 1 264 ? -3.691 2.295 1.029 1.00 94.62 264 SER A C 1
ATOM 2087 O O . SER A 1 264 ? -4.646 2.376 0.257 1.00 94.62 264 SER A O 1
ATOM 2089 N N . TYR A 1 265 ? -2.510 1.796 0.677 1.00 96.12 265 TYR A N 1
ATOM 2090 C CA . TYR A 1 265 ? -2.196 1.359 -0.674 1.00 96.12 265 TYR A CA 1
ATOM 2091 C C . TYR A 1 265 ? -1.621 -0.050 -0.660 1.00 96.12 265 TYR A C 1
ATOM 2093 O O . TYR A 1 265 ? -0.547 -0.285 -0.101 1.00 96.12 265 TYR A O 1
ATOM 2101 N N . GLU A 1 266 ? -2.327 -0.983 -1.287 1.00 96.62 266 GLU A N 1
ATOM 2102 C CA . GLU A 1 266 ? -1.866 -2.348 -1.499 1.00 96.62 266 GLU A CA 1
ATOM 2103 C C . GLU A 1 266 ? -1.578 -2.600 -2.979 1.00 96.62 266 GLU A C 1
ATOM 2105 O O . GLU A 1 266 ? -2.243 -2.082 -3.879 1.00 96.62 266 GLU A O 1
ATOM 2110 N N . GLY A 1 267 ? -0.598 -3.456 -3.229 1.00 96.88 267 GLY A N 1
ATOM 2111 C CA . GLY A 1 267 ? -0.300 -3.949 -4.562 1.00 96.88 267 GLY A CA 1
ATOM 2112 C C . GLY A 1 267 ? 0.372 -5.308 -4.502 1.00 96.88 267 GLY A C 1
ATOM 2113 O O . GLY A 1 267 ? 0.350 -5.992 -3.475 1.00 96.88 267 GLY A O 1
ATOM 2114 N N . ARG A 1 268 ? 0.959 -5.713 -5.626 1.00 97.44 268 ARG A N 1
ATOM 21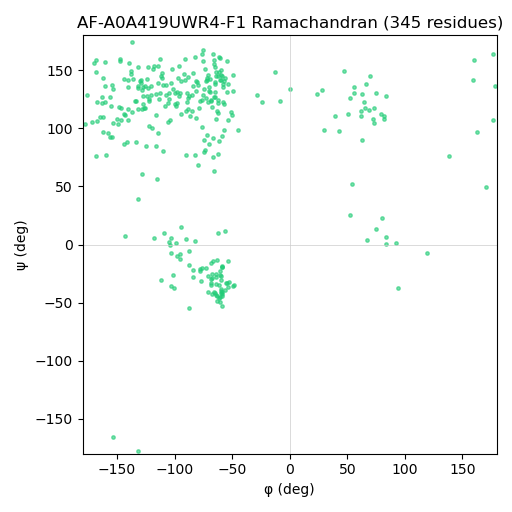15 C CA . ARG A 1 268 ? 1.671 -6.986 -5.732 1.00 97.44 268 ARG A CA 1
ATOM 2116 C C . ARG A 1 268 ? 2.932 -6.845 -6.569 1.00 97.44 268 ARG A C 1
ATOM 2118 O O . ARG A 1 268 ? 2.918 -6.140 -7.570 1.00 97.44 268 ARG A O 1
ATOM 2125 N N . VAL A 1 269 ? 3.992 -7.531 -6.165 1.00 97.44 269 VAL A N 1
ATOM 2126 C CA . VAL A 1 269 ? 5.248 -7.724 -6.901 1.00 97.44 269 VAL A CA 1
ATOM 2127 C C . VAL A 1 269 ? 5.627 -9.210 -6.883 1.00 97.44 269 VAL A C 1
ATOM 2129 O O . VAL A 1 269 ? 4.885 -10.051 -6.372 1.00 97.44 269 VAL A O 1
ATOM 2132 N N . GLY A 1 270 ? 6.769 -9.582 -7.460 1.00 96.81 270 GLY A N 1
ATOM 2133 C CA . GLY A 1 270 ? 7.314 -10.925 -7.273 1.00 96.81 270 GLY A CA 1
ATOM 2134 C C . GLY A 1 270 ? 7.693 -11.185 -5.800 1.00 96.81 270 GLY A C 1
ATOM 2135 O O . GLY A 1 270 ? 8.194 -10.288 -5.134 1.00 96.81 270 GLY A O 1
ATOM 2136 N N . PRO A 1 271 ? 7.531 -12.414 -5.276 1.00 94.88 271 PRO A N 1
ATOM 2137 C CA . PRO A 1 271 ? 7.762 -12.723 -3.854 1.00 94.88 271 PRO A CA 1
ATOM 2138 C C . PRO A 1 271 ? 9.227 -12.613 -3.394 1.00 94.88 271 PRO A C 1
ATOM 2140 O O . PRO A 1 271 ? 9.515 -12.608 -2.204 1.00 94.88 271 PRO A O 1
ATOM 2143 N N . GLU A 1 272 ? 10.173 -12.544 -4.331 1.00 95.25 272 GLU A N 1
ATOM 2144 C CA . GLU A 1 272 ? 11.604 -12.338 -4.053 1.00 95.25 272 GLU A CA 1
ATOM 2145 C C . GLU A 1 272 ? 12.043 -10.891 -4.341 1.00 95.25 272 GLU A C 1
ATOM 2147 O O . GLU A 1 272 ? 13.236 -10.577 -4.330 1.00 95.25 272 GLU A O 1
ATOM 2152 N N . GLU A 1 273 ? 11.093 -10.017 -4.671 1.00 97.50 273 GLU A N 1
ATOM 2153 C CA . GLU A 1 273 ? 11.348 -8.641 -5.070 1.00 97.50 273 GLU A CA 1
ATOM 2154 C C . GLU A 1 273 ? 11.198 -7.695 -3.882 1.00 97.50 273 GLU A C 1
ATOM 2156 O O . GLU A 1 273 ? 10.464 -7.954 -2.9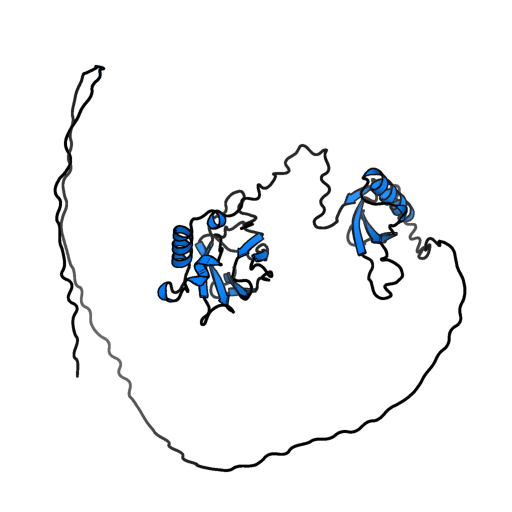31 1.00 97.50 273 GLU A O 1
ATOM 2161 N N . SER A 1 274 ? 11.900 -6.570 -3.948 1.00 97.38 274 SER A N 1
ATOM 2162 C CA . SER A 1 274 ? 11.691 -5.447 -3.041 1.00 97.38 274 SER A CA 1
ATOM 2163 C C . SER A 1 274 ? 11.102 -4.272 -3.804 1.00 97.38 274 SER A C 1
ATOM 2165 O O . SER A 1 274 ? 11.445 -4.043 -4.969 1.00 97.38 274 SER A O 1
ATOM 2167 N N . ILE A 1 275 ? 10.231 -3.520 -3.134 1.00 98.06 275 ILE A N 1
ATOM 2168 C CA . ILE A 1 275 ? 9.574 -2.342 -3.689 1.00 98.06 275 ILE A CA 1
ATOM 2169 C C . ILE A 1 275 ? 9.857 -1.114 -2.826 1.00 98.06 275 ILE A C 1
ATOM 2171 O O . ILE A 1 275 ? 9.772 -1.140 -1.595 1.00 98.06 275 ILE A O 1
ATOM 2175 N N . ARG A 1 276 ? 10.197 -0.020 -3.500 1.00 98.25 276 ARG A N 1
ATOM 2176 C CA . ARG A 1 276 ? 10.535 1.265 -2.898 1.00 98.25 276 ARG A CA 1
ATOM 2177 C C . ARG A 1 276 ? 9.768 2.381 -3.591 1.00 98.25 276 ARG A C 1
ATOM 2179 O O . ARG A 1 276 ? 9.738 2.436 -4.816 1.00 98.25 276 ARG A O 1
ATOM 2186 N N . PHE A 1 277 ? 9.206 3.278 -2.798 1.00 98.12 277 PHE A N 1
ATOM 2187 C CA . PHE A 1 277 ? 8.437 4.437 -3.226 1.00 98.12 277 PHE A CA 1
ATOM 2188 C C . PHE A 1 277 ? 9.225 5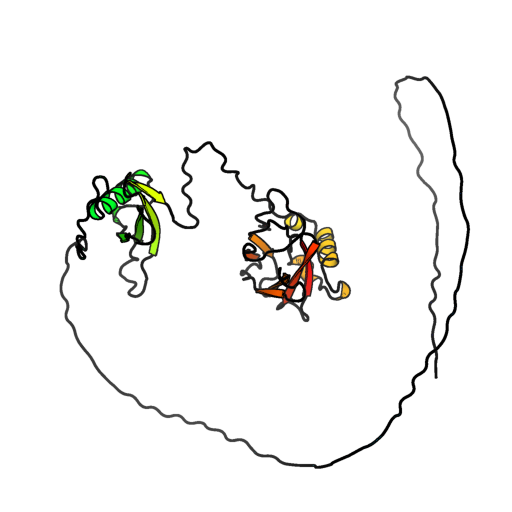.711 -2.929 1.00 98.12 277 PHE A C 1
ATOM 2190 O O . PHE A 1 277 ? 9.813 5.846 -1.855 1.00 98.12 277 PHE A O 1
ATOM 2197 N N . GLU A 1 278 ? 9.234 6.647 -3.873 1.00 97.38 278 GLU A N 1
ATOM 2198 C CA . GLU A 1 278 ? 9.811 7.978 -3.710 1.00 97.38 278 GLU A CA 1
ATOM 2199 C C . GLU A 1 278 ? 8.719 9.031 -3.910 1.00 97.38 278 GLU A C 1
ATOM 2201 O O . GLU A 1 278 ? 8.345 9.373 -5.040 1.00 97.38 278 GLU A O 1
ATOM 2206 N N . PHE A 1 279 ? 8.216 9.544 -2.793 1.00 96.12 279 PHE A N 1
ATOM 2207 C CA . PHE A 1 279 ? 7.162 10.549 -2.759 1.00 96.12 279 PHE A CA 1
ATOM 2208 C C . PHE A 1 279 ? 7.746 11.946 -2.988 1.00 96.12 279 PHE A C 1
ATOM 2210 O O . PHE A 1 279 ? 8.824 12.237 -2.456 1.00 96.12 279 PHE A O 1
ATOM 2217 N N . PRO A 1 280 ? 7.067 12.819 -3.749 1.00 91.50 280 PRO A N 1
ATOM 2218 C CA . PRO A 1 280 ? 7.435 14.230 -3.817 1.00 91.50 280 PRO A CA 1
ATOM 2219 C C . PRO A 1 280 ? 7.350 14.860 -2.419 1.00 91.50 280 PRO A C 1
ATOM 2221 O O . PRO A 1 280 ? 6.476 14.519 -1.625 1.00 91.50 280 PRO A O 1
ATOM 2224 N N . ASN A 1 281 ? 8.280 15.753 -2.085 1.00 87.88 281 ASN A N 1
ATOM 2225 C CA . ASN A 1 281 ? 8.203 16.514 -0.842 1.00 87.88 281 ASN A CA 1
ATOM 2226 C C . ASN A 1 281 ? 7.373 17.791 -1.057 1.00 87.88 281 ASN A C 1
ATOM 2228 O O . ASN A 1 281 ? 7.681 18.587 -1.946 1.00 87.88 281 ASN A O 1
ATOM 2232 N N . ALA A 1 282 ? 6.370 18.007 -0.201 1.00 77.88 282 ALA A N 1
ATOM 2233 C CA . ALA A 1 282 ? 5.470 19.159 -0.247 1.00 77.88 282 ALA A CA 1
ATOM 2234 C C . ALA A 1 282 ? 6.201 20.517 -0.209 1.00 77.88 282 ALA A C 1
ATOM 2236 O O . ALA A 1 282 ? 5.757 21.486 -0.824 1.00 77.88 282 ALA A O 1
ATOM 2237 N N . GLU A 1 283 ? 7.340 20.610 0.488 1.00 80.25 283 GLU A N 1
ATOM 2238 C CA . GLU A 1 283 ? 8.105 21.861 0.584 1.00 80.25 283 GLU A CA 1
ATOM 2239 C C . GLU A 1 283 ? 9.051 22.083 -0.608 1.00 80.25 283 GLU A C 1
ATOM 2241 O O . GLU A 1 283 ? 9.372 23.227 -0.948 1.00 80.25 283 GLU A O 1
ATOM 2246 N N . ASN A 1 284 ? 9.520 21.004 -1.241 1.00 80.25 284 ASN A N 1
ATOM 2247 C CA . ASN A 1 284 ? 10.475 21.053 -2.341 1.00 80.25 284 ASN A CA 1
ATOM 2248 C C . ASN A 1 284 ? 10.332 19.827 -3.248 1.00 80.25 284 ASN A C 1
ATOM 2250 O O . ASN A 1 284 ? 10.855 18.762 -2.938 1.00 80.25 284 ASN A O 1
ATOM 2254 N N . SER A 1 285 ? 9.734 20.002 -4.424 1.00 74.88 285 SER A N 1
ATOM 2255 C CA . SER A 1 285 ? 9.526 18.916 -5.392 1.00 74.88 285 SER A CA 1
ATOM 2256 C C . SER A 1 285 ? 10.814 18.296 -5.953 1.00 74.88 285 SER A C 1
ATOM 2258 O O . SER A 1 285 ? 10.762 17.238 -6.578 1.00 74.88 285 SER A O 1
ATOM 2260 N N . ALA A 1 286 ? 11.977 18.929 -5.748 1.00 80.25 286 ALA A N 1
ATOM 2261 C CA . ALA A 1 286 ? 13.270 18.335 -6.086 1.00 80.25 286 ALA A CA 1
ATOM 2262 C C . ALA A 1 286 ? 13.739 17.297 -5.052 1.00 80.25 286 ALA A C 1
ATOM 2264 O O . ALA A 1 286 ? 14.558 16.439 -5.386 1.00 80.25 286 ALA A O 1
ATOM 2265 N N . ASP A 1 287 ? 13.231 17.374 -3.821 1.00 89.75 287 ASP A N 1
ATOM 2266 C CA . ASP A 1 287 ? 13.518 16.418 -2.761 1.00 89.75 287 ASP A CA 1
ATOM 2267 C C . ASP A 1 287 ? 12.428 15.343 -2.736 1.00 89.75 287 ASP A C 1
ATOM 2269 O O . ASP A 1 287 ? 11.242 15.621 -2.928 1.00 89.75 287 ASP A O 1
ATOM 2273 N N . ARG A 1 288 ? 12.833 14.093 -2.498 1.00 92.50 288 ARG A N 1
ATOM 2274 C CA . ARG A 1 288 ? 11.911 12.960 -2.423 1.00 92.50 288 ARG A CA 1
ATOM 2275 C C . ARG A 1 288 ? 12.071 12.203 -1.117 1.00 92.50 288 ARG A C 1
ATOM 2277 O O . ARG A 1 288 ? 13.191 11.919 -0.688 1.00 92.50 288 ARG A O 1
ATOM 2284 N N . THR A 1 289 ? 10.943 11.855 -0.510 1.00 94.94 289 THR A N 1
ATOM 2285 C CA . THR A 1 289 ? 10.901 11.002 0.678 1.00 94.94 289 THR A CA 1
ATOM 2286 C C . THR A 1 289 ? 10.839 9.550 0.239 1.00 94.94 289 THR A C 1
ATOM 2288 O O . THR A 1 289 ? 9.974 9.170 -0.546 1.00 94.94 289 THR A O 1
ATOM 2291 N N . ILE A 1 290 ? 11.767 8.738 0.742 1.00 96.31 290 ILE A N 1
ATOM 2292 C CA . ILE A 1 290 ? 11.894 7.332 0.363 1.00 96.31 290 ILE A CA 1
ATOM 2293 C C . ILE A 1 290 ? 11.204 6.456 1.408 1.00 96.31 290 ILE A C 1
ATOM 2295 O O . ILE A 1 290 ? 11.471 6.595 2.601 1.00 96.31 290 ILE A O 1
ATOM 2299 N N . ALA A 1 291 ? 10.370 5.527 0.949 1.00 97.00 291 ALA A N 1
ATOM 2300 C CA . ALA A 1 291 ? 9.730 4.507 1.771 1.00 97.00 291 ALA A CA 1
ATOM 2301 C C . ALA A 1 291 ? 9.884 3.128 1.126 1.00 97.00 291 ALA A C 1
ATOM 2303 O O . ALA A 1 291 ? 9.681 2.974 -0.076 1.00 97.00 291 ALA A O 1
ATOM 2304 N N . GLU A 1 292 ? 10.215 2.113 1.914 1.00 97.69 292 GLU A N 1
ATOM 2305 C CA . GLU A 1 292 ? 10.264 0.722 1.453 1.00 97.69 292 GLU A CA 1
ATOM 2306 C C . GLU A 1 292 ? 9.043 -0.021 1.992 1.00 97.69 292 GLU A C 1
ATOM 2308 O O . GLU A 1 292 ? 8.743 0.074 3.183 1.00 97.69 292 GLU A O 1
ATOM 2313 N N . ALA A 1 293 ? 8.324 -0.734 1.120 1.00 97.19 293 ALA A N 1
ATOM 2314 C CA . ALA A 1 293 ? 7.194 -1.550 1.556 1.00 97.19 293 ALA A CA 1
ATOM 2315 C C . ALA A 1 293 ? 7.676 -2.953 1.929 1.00 97.19 293 ALA A C 1
ATOM 2317 O O . ALA A 1 293 ? 8.568 -3.513 1.287 1.00 97.19 293 ALA A O 1
ATOM 2318 N N . HIS A 1 294 ? 7.052 -3.540 2.947 1.00 96.81 294 HIS A N 1
ATOM 2319 C CA . HIS A 1 294 ? 7.254 -4.948 3.252 1.00 96.81 294 HIS A CA 1
ATOM 2320 C C . HIS A 1 294 ? 6.487 -5.808 2.241 1.00 96.81 294 HIS A C 1
ATOM 2322 O O . HIS A 1 294 ? 5.298 -5.577 2.023 1.00 96.81 294 HIS A O 1
ATOM 2328 N N . VAL A 1 295 ? 7.178 -6.772 1.630 1.00 97.56 295 VAL A N 1
ATOM 2329 C CA . VAL A 1 295 ? 6.613 -7.715 0.656 1.00 97.56 295 VAL A CA 1
ATOM 2330 C C . VAL A 1 295 ? 6.437 -9.070 1.337 1.00 97.56 295 VAL A C 1
ATOM 2332 O O . VAL A 1 295 ? 7.386 -9.610 1.908 1.00 97.56 295 VAL A O 1
ATOM 2335 N N . GLU A 1 296 ? 5.217 -9.592 1.289 1.00 97.62 296 GLU A N 1
ATOM 2336 C CA . GLU A 1 296 ? 4.824 -10.890 1.835 1.00 97.62 296 GLU A CA 1
ATOM 2337 C C . GLU A 1 296 ? 5.306 -12.056 0.948 1.00 97.62 296 GLU A C 1
ATOM 2339 O O . GLU A 1 296 ? 5.726 -11.875 -0.197 1.00 97.62 296 GLU A O 1
ATOM 2344 N N . GLU A 1 297 ? 5.235 -13.289 1.464 1.00 96.69 297 GLU A N 1
ATOM 2345 C CA . GLU A 1 297 ? 5.745 -14.496 0.782 1.00 96.69 297 GLU A CA 1
ATOM 2346 C C . GLU A 1 297 ? 5.072 -14.793 -0.571 1.00 96.69 297 GLU A C 1
ATOM 2348 O O . GLU A 1 297 ? 5.633 -15.496 -1.412 1.00 96.69 297 GLU A O 1
ATOM 2353 N N . ASP A 1 298 ? 3.863 -14.288 -0.791 1.00 95.94 298 ASP A N 1
ATOM 2354 C CA . ASP A 1 298 ? 3.078 -14.428 -2.020 1.00 95.94 298 ASP A CA 1
ATOM 2355 C C . ASP A 1 298 ? 3.178 -13.202 -2.955 1.00 95.94 298 ASP A C 1
ATOM 2357 O O . ASP A 1 298 ? 2.604 -13.197 -4.062 1.00 95.94 298 ASP A O 1
ATOM 2361 N N . GLY A 1 299 ? 3.973 -12.211 -2.539 1.00 97.00 299 GLY A N 1
ATOM 2362 C CA . GLY A 1 299 ? 4.321 -11.011 -3.285 1.00 97.00 299 GLY A CA 1
ATOM 2363 C C . GLY A 1 299 ? 3.417 -9.808 -3.030 1.00 97.00 299 GLY A C 1
ATOM 2364 O O . GLY A 1 299 ? 3.624 -8.772 -3.664 1.00 97.00 299 GLY A O 1
ATOM 2365 N N . TYR A 1 300 ? 2.409 -9.902 -2.157 1.00 97.50 300 TYR A N 1
ATOM 2366 C CA . TYR A 1 300 ? 1.602 -8.730 -1.809 1.00 97.50 300 TYR A CA 1
ATOM 2367 C C . TYR A 1 300 ? 2.379 -7.779 -0.901 1.00 97.50 300 TYR A C 1
ATOM 2369 O O . TYR A 1 300 ? 3.257 -8.186 -0.146 1.00 97.50 300 TYR A O 1
ATOM 2377 N N . TYR A 1 301 ? 2.063 -6.493 -0.987 1.00 97.44 301 TYR A N 1
ATOM 2378 C CA . TYR A 1 301 ? 2.614 -5.484 -0.093 1.00 97.44 301 TYR A CA 1
ATOM 2379 C C . TYR A 1 301 ? 1.532 -4.485 0.301 1.00 97.44 301 TYR A C 1
ATOM 2381 O O . TYR A 1 301 ? 0.571 -4.260 -0.438 1.00 97.44 301 TYR A O 1
ATOM 2389 N N . SER A 1 302 ? 1.737 -3.834 1.443 1.00 96.81 302 SER A N 1
ATOM 2390 C CA . SER A 1 302 ? 0.897 -2.741 1.931 1.00 96.81 302 SER A CA 1
ATOM 2391 C C . SER A 1 302 ? 1.753 -1.541 2.324 1.00 96.81 302 SER A C 1
ATOM 2393 O O . SER A 1 302 ? 2.807 -1.707 2.941 1.00 96.81 302 SER A O 1
ATOM 2395 N N . MET A 1 303 ? 1.283 -0.337 2.011 1.00 96.00 303 MET A N 1
ATOM 2396 C CA . MET A 1 303 ? 1.916 0.931 2.363 1.00 96.00 303 MET A CA 1
ATOM 2397 C C . MET A 1 303 ? 0.900 1.856 3.037 1.00 96.00 303 MET A C 1
ATOM 2399 O O . MET A 1 303 ? -0.211 2.047 2.539 1.00 96.00 303 MET A O 1
ATOM 2403 N N . ASN A 1 304 ? 1.302 2.466 4.152 1.00 95.88 304 ASN A N 1
ATOM 2404 C CA . ASN A 1 304 ? 0.561 3.569 4.756 1.00 95.88 304 ASN A CA 1
ATOM 2405 C C . ASN A 1 304 ? 0.986 4.880 4.080 1.00 95.88 304 ASN A C 1
ATOM 2407 O O . ASN A 1 304 ? 2.150 5.281 4.1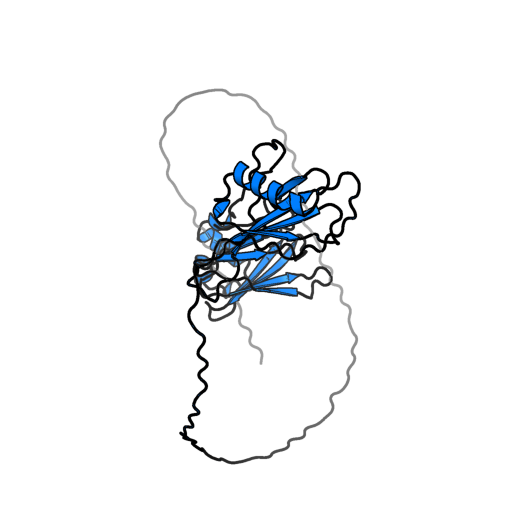73 1.00 95.88 304 ASN A O 1
ATOM 2411 N N . MET A 1 305 ? 0.043 5.514 3.386 1.00 94.94 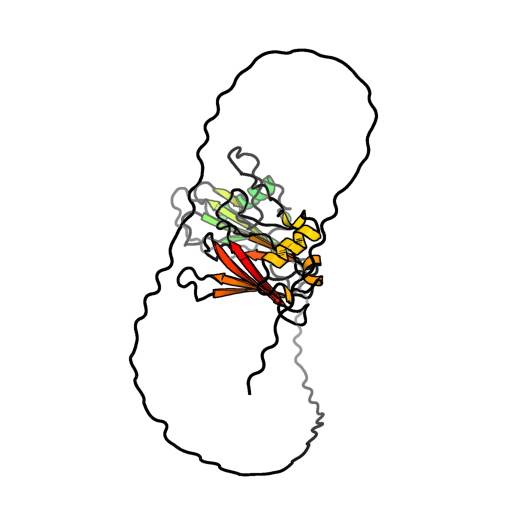305 MET A N 1
ATOM 2412 C CA . MET A 1 305 ? 0.258 6.755 2.646 1.00 94.94 305 MET A CA 1
ATOM 2413 C C . MET A 1 305 ? -0.176 8.008 3.413 1.00 94.94 305 MET A C 1
ATOM 2415 O O . MET A 1 305 ? 0.215 9.099 3.022 1.00 94.94 305 MET A O 1
ATOM 2419 N N . SER A 1 306 ? -0.875 7.874 4.546 1.00 92.94 306 SER A N 1
ATOM 2420 C CA . SER A 1 306 ? -1.406 8.999 5.338 1.00 92.94 306 SER A CA 1
ATOM 2421 C C . SER A 1 306 ? -0.349 9.988 5.842 1.00 92.94 306 SER A C 1
ATOM 2423 O O . SER A 1 306 ? -0.684 11.094 6.250 1.00 92.94 306 SER A O 1
ATOM 2425 N N . GLN A 1 307 ? 0.920 9.579 5.874 1.00 92.62 307 GLN A N 1
ATOM 2426 C CA . GLN A 1 307 ? 2.047 10.417 6.294 1.00 92.62 307 GLN A CA 1
ATOM 2427 C C . GLN A 1 307 ? 2.665 11.243 5.154 1.00 92.62 307 GLN A C 1
ATOM 2429 O O . GLN A 1 307 ? 3.581 12.026 5.404 1.00 92.62 307 GLN A O 1
ATOM 2434 N N . TYR A 1 308 ? 2.217 11.043 3.913 1.00 93.50 308 TYR A N 1
ATOM 2435 C CA . TYR A 1 308 ? 2.712 11.750 2.739 1.00 93.50 308 TYR A CA 1
ATOM 2436 C C . TYR A 1 308 ? 1.608 12.646 2.190 1.00 93.50 308 TYR A C 1
ATOM 2438 O O . TYR A 1 308 ? 0.486 12.203 1.973 1.00 93.50 308 TYR A O 1
ATOM 2446 N N . GLU A 1 309 ? 1.941 13.908 1.950 1.00 90.69 309 GLU A N 1
ATOM 2447 C CA . GLU A 1 309 ? 1.053 14.850 1.279 1.00 90.69 309 GLU A CA 1
ATOM 2448 C C . GLU A 1 309 ? 1.474 14.929 -0.187 1.00 90.69 309 GLU A C 1
ATOM 2450 O O . GLU A 1 309 ? 2.610 15.298 -0.485 1.00 90.69 309 GLU A O 1
ATOM 2455 N N . PHE A 1 310 ? 0.570 14.563 -1.091 1.00 91.75 310 PHE A N 1
ATOM 2456 C CA . PHE A 1 310 ? 0.772 14.672 -2.531 1.00 91.75 310 PHE A CA 1
ATOM 2457 C C . PHE A 1 310 ? -0.496 15.196 -3.208 1.00 91.75 310 PHE A C 1
ATOM 2459 O O . PHE A 1 310 ? -1.610 14.989 -2.731 1.00 91.75 310 PHE A O 1
ATOM 2466 N N . SER A 1 311 ? -0.315 15.921 -4.306 1.00 94.12 311 SER A N 1
ATOM 2467 C CA . SER A 1 311 ? -1.376 16.593 -5.061 1.00 94.12 311 SER A CA 1
ATOM 2468 C C . SER A 1 311 ? -1.566 15.977 -6.444 1.00 94.12 311 SER A C 1
ATOM 2470 O O . SER A 1 311 ? -0.670 15.360 -7.020 1.00 94.12 311 SER A O 1
ATOM 2472 N N . LYS A 1 312 ? -2.735 16.201 -7.036 1.00 95.50 312 LYS A N 1
ATOM 2473 C CA . LYS A 1 312 ? -3.080 15.756 -8.380 1.00 95.50 312 LYS A CA 1
ATOM 2474 C C . LYS A 1 312 ? -2.050 16.235 -9.397 1.00 95.50 312 LYS A C 1
ATOM 2476 O O . LYS A 1 312 ? -1.767 17.428 -9.515 1.00 95.50 312 LYS A O 1
ATOM 2481 N N . GLY A 1 313 ? -1.604 15.302 -10.229 1.00 94.00 313 GLY A N 1
ATOM 2482 C CA . GLY A 1 313 ? -0.613 15.545 -11.271 1.00 94.00 313 GLY A CA 1
ATOM 2483 C C . GLY A 1 313 ? 0.828 15.489 -10.774 1.00 94.00 313 GLY A C 1
ATOM 2484 O O . GLY A 1 313 ? 1.731 15.679 -11.583 1.00 94.00 313 GLY A O 1
ATOM 2485 N N . GLU A 1 314 ? 1.053 15.224 -9.487 1.00 95.19 314 GLU A N 1
ATOM 2486 C CA . GLU A 1 314 ? 2.359 14.784 -9.015 1.00 95.19 314 GLU A CA 1
ATOM 2487 C C . GLU A 1 314 ? 2.606 13.311 -9.363 1.00 95.19 314 GLU A C 1
ATOM 2489 O O . GLU A 1 314 ? 1.693 12.560 -9.716 1.00 95.19 314 GLU A O 1
ATOM 2494 N N . GLU A 1 315 ? 3.873 12.909 -9.279 1.00 96.00 315 GLU A N 1
ATOM 2495 C CA . GLU A 1 315 ? 4.344 11.591 -9.697 1.00 96.00 315 GLU A CA 1
ATOM 2496 C C . GLU A 1 315 ? 5.133 10.932 -8.565 1.00 96.00 315 GLU A C 1
ATOM 2498 O O . GLU A 1 315 ? 6.176 11.433 -8.115 1.00 96.00 315 GLU A O 1
ATOM 2503 N N . ILE A 1 316 ? 4.654 9.770 -8.132 1.00 96.94 316 ILE A N 1
ATOM 2504 C CA . ILE A 1 316 ? 5.344 8.908 -7.175 1.00 96.94 316 ILE A CA 1
ATOM 2505 C C . ILE A 1 316 ? 6.236 7.963 -7.978 1.00 96.94 316 ILE A C 1
ATOM 2507 O O . ILE A 1 316 ? 5.750 7.226 -8.833 1.00 96.94 316 ILE A O 1
ATOM 2511 N N . ILE A 1 317 ? 7.543 7.960 -7.712 1.00 97.75 317 ILE A N 1
ATOM 2512 C CA . ILE A 1 317 ? 8.445 7.017 -8.386 1.00 97.75 317 ILE A CA 1
ATOM 2513 C C . ILE A 1 317 ? 8.425 5.699 -7.622 1.00 97.75 317 ILE A C 1
ATOM 2515 O O . ILE A 1 317 ? 8.657 5.668 -6.414 1.00 97.75 317 ILE A O 1
ATOM 2519 N N . VAL A 1 318 ? 8.194 4.604 -8.334 1.00 98.06 318 VAL A N 1
ATOM 2520 C CA . VAL A 1 318 ? 8.207 3.248 -7.791 1.00 98.06 318 VAL A CA 1
ATOM 2521 C C . VAL A 1 318 ? 9.376 2.486 -8.394 1.00 98.06 318 VAL A C 1
ATOM 2523 O O . VAL A 1 318 ? 9.520 2.396 -9.612 1.00 98.06 318 VAL A O 1
ATOM 2526 N N . ARG A 1 319 ? 10.228 1.931 -7.534 1.00 98.19 319 ARG A N 1
ATOM 2527 C CA . ARG A 1 319 ? 11.407 1.148 -7.908 1.00 98.19 319 ARG A CA 1
ATOM 2528 C C . ARG A 1 319 ? 11.259 -0.283 -7.428 1.00 98.19 319 ARG A C 1
ATOM 2530 O O . ARG A 1 319 ? 10.998 -0.506 -6.246 1.00 98.19 319 ARG A O 1
ATOM 2537 N N . ILE A 1 320 ? 11.482 -1.234 -8.329 1.00 97.81 320 ILE A N 1
ATOM 2538 C CA . ILE A 1 320 ? 11.397 -2.669 -8.045 1.00 97.81 320 ILE A CA 1
ATOM 2539 C C . ILE A 1 320 ? 12.748 -3.324 -8.327 1.00 97.81 320 ILE A C 1
ATOM 2541 O O . ILE A 1 320 ? 13.328 -3.154 -9.405 1.00 97.81 320 ILE A O 1
ATOM 2545 N N . SER A 1 321 ? 13.253 -4.086 -7.356 1.00 96.81 321 SER A N 1
ATOM 2546 C CA . SER A 1 321 ? 14.549 -4.768 -7.441 1.00 96.81 321 SER A CA 1
ATOM 2547 C C . SER A 1 321 ? 14.485 -6.211 -6.915 1.00 96.81 321 SER A C 1
ATOM 2549 O O . SER A 1 321 ? 13.446 -6.653 -6.442 1.00 96.81 321 SER A O 1
ATOM 2551 N N . GLY A 1 322 ? 15.573 -6.980 -7.041 1.00 92.50 322 GLY A N 1
ATOM 2552 C CA . GLY A 1 322 ? 15.673 -8.365 -6.538 1.00 92.50 322 GLY A CA 1
ATOM 2553 C C . GLY A 1 322 ? 15.330 -9.457 -7.561 1.00 92.50 322 GLY A C 1
ATOM 2554 O O . GLY A 1 322 ? 16.037 -10.458 -7.635 1.00 92.50 322 GLY A O 1
ATOM 2555 N N . GLY A 1 323 ? 14.330 -9.235 -8.422 1.00 88.00 323 GLY A N 1
ATOM 2556 C CA . GLY A 1 323 ? 13.879 -10.210 -9.434 1.00 88.00 323 GLY A CA 1
ATOM 2557 C C . GLY A 1 323 ? 14.470 -10.043 -10.841 1.00 88.00 323 GLY A C 1
ATOM 2558 O O . GLY A 1 323 ? 14.271 -10.904 -11.704 1.00 88.00 323 GLY A O 1
ATOM 2559 N N . TYR A 1 324 ? 15.207 -8.953 -11.081 1.00 91.31 324 TYR A N 1
ATOM 2560 C CA . TYR A 1 324 ? 15.608 -8.506 -12.419 1.00 91.31 324 TYR A CA 1
ATOM 2561 C C . TYR A 1 324 ? 17.104 -8.164 -12.499 1.00 91.31 324 TYR A C 1
ATOM 2563 O O . TYR A 1 324 ? 17.692 -7.737 -11.505 1.00 91.31 324 TYR A O 1
ATOM 2571 N N . PRO A 1 325 ? 17.739 -8.286 -13.686 1.00 92.25 325 PRO A N 1
ATOM 2572 C CA . PRO A 1 325 ? 19.125 -7.852 -13.896 1.00 92.25 325 PRO A CA 1
ATOM 2573 C C . PRO A 1 325 ? 19.354 -6.355 -13.652 1.00 92.25 325 PRO A C 1
ATOM 2575 O O . PRO A 1 325 ? 20.474 -5.945 -13.356 1.00 92.25 325 PRO A O 1
ATOM 2578 N N . GLN A 1 326 ? 18.303 -5.551 -13.816 1.00 94.56 326 GLN A N 1
ATOM 2579 C CA . GLN A 1 326 ? 18.299 -4.104 -13.644 1.00 94.56 326 GLN A CA 1
ATOM 2580 C C . GLN A 1 326 ? 17.029 -3.680 -12.909 1.00 94.56 326 GLN A C 1
ATOM 2582 O O . GLN A 1 326 ? 15.979 -4.302 -13.085 1.00 94.56 326 GLN A O 1
ATOM 2587 N N . GLU A 1 327 ? 17.132 -2.629 -12.099 1.00 96.88 327 GLU A N 1
ATOM 2588 C CA . GLU A 1 327 ? 15.986 -2.045 -11.400 1.00 96.88 327 GLU A CA 1
ATOM 2589 C C . GLU A 1 327 ? 14.913 -1.607 -12.404 1.00 96.88 327 GLU A C 1
ATOM 2591 O O . GLU A 1 327 ? 15.228 -1.028 -13.444 1.00 96.88 327 GLU A O 1
ATOM 2596 N N . GLN A 1 328 ? 13.656 -1.920 -12.100 1.00 97.31 328 GLN A N 1
ATOM 2597 C CA . GLN A 1 328 ? 12.501 -1.491 -12.883 1.00 97.31 328 GLN A CA 1
ATOM 2598 C C . GLN A 1 328 ? 11.941 -0.221 -12.239 1.00 97.31 328 GLN A C 1
ATOM 2600 O O . GLN A 1 328 ? 11.760 -0.192 -11.019 1.00 97.31 328 GLN A O 1
ATOM 2605 N N . VAL A 1 329 ? 11.704 0.824 -13.032 1.00 98.00 329 VAL A N 1
ATOM 2606 C CA . VAL A 1 329 ? 11.292 2.142 -12.530 1.00 98.00 329 VAL A CA 1
ATOM 2607 C C . VAL A 1 329 ? 9.987 2.560 -13.196 1.00 98.00 329 VAL A C 1
ATOM 2609 O O . VAL A 1 329 ? 9.896 2.566 -14.425 1.00 98.00 329 VAL A O 1
ATOM 2612 N N . PHE A 1 330 ? 9.008 2.928 -12.374 1.00 98.19 330 PHE A N 1
ATOM 2613 C CA . PHE A 1 330 ? 7.684 3.375 -12.793 1.00 98.19 330 PHE A CA 1
ATOM 2614 C C . PHE A 1 330 ? 7.381 4.760 -12.218 1.00 98.19 330 PHE A C 1
ATOM 2616 O O . PHE A 1 330 ? 7.743 5.050 -11.078 1.00 98.19 330 PHE A O 1
ATOM 2623 N N . GLU A 1 331 ? 6.705 5.594 -12.996 1.00 97.75 331 GLU A N 1
ATOM 2624 C CA . GLU A 1 331 ? 6.163 6.891 -12.593 1.00 97.75 331 GLU A CA 1
ATOM 2625 C C . GLU A 1 331 ? 4.657 6.743 -12.409 1.00 97.75 331 GLU A C 1
ATOM 2627 O O . GLU A 1 331 ? 3.905 6.579 -13.367 1.00 97.75 331 GLU A O 1
ATOM 2632 N N . LEU A 1 332 ? 4.218 6.745 -11.153 1.00 96.94 332 LEU A N 1
ATOM 2633 C CA . LEU A 1 332 ? 2.828 6.538 -10.790 1.00 96.94 332 LEU A CA 1
ATOM 2634 C C . LEU A 1 332 ? 2.132 7.901 -10.647 1.00 96.94 332 LEU A C 1
ATOM 2636 O O . LEU A 1 332 ? 2.471 8.652 -9.725 1.00 96.94 332 LEU A O 1
ATOM 2640 N N . PRO A 1 333 ? 1.189 8.251 -11.540 1.00 96.19 333 PRO A N 1
ATOM 2641 C CA . PRO A 1 333 ? 0.508 9.533 -11.476 1.00 96.19 333 PRO A CA 1
ATOM 2642 C C . PRO A 1 333 ? -0.476 9.568 -10.306 1.00 96.19 333 PRO A C 1
ATOM 2644 O O . PRO A 1 333 ? -1.198 8.601 -10.050 1.00 96.19 333 PRO A O 1
ATOM 2647 N N . VAL A 1 334 ? -0.541 10.719 -9.640 1.00 96.12 334 VAL A N 1
ATOM 2648 C CA . VAL A 1 334 ? -1.553 11.011 -8.625 1.00 96.12 334 VAL A CA 1
ATOM 2649 C C . VAL A 1 334 ? -2.786 11.608 -9.303 1.00 96.12 334 VAL A C 1
ATOM 2651 O O . VAL A 1 334 ? -2.742 12.689 -9.904 1.00 96.12 334 VAL A O 1
ATOM 2654 N N . TYR A 1 335 ? -3.907 10.903 -9.208 1.00 95.69 335 TYR A N 1
ATOM 2655 C CA . TYR A 1 335 ? -5.218 11.371 -9.643 1.00 95.69 335 TYR A CA 1
ATOM 2656 C C . TYR A 1 335 ? -5.861 12.261 -8.573 1.00 95.69 335 TYR A C 1
ATOM 2658 O O . TYR A 1 335 ? -5.453 12.261 -7.416 1.00 95.69 335 TYR A O 1
ATOM 2666 N N . GLY A 1 336 ? -6.856 13.058 -8.975 1.00 94.06 336 GLY A N 1
ATOM 2667 C CA . GLY A 1 336 ? -7.579 13.900 -8.015 1.00 94.06 336 GLY A CA 1
ATOM 2668 C C . GLY A 1 336 ? -8.393 13.069 -7.030 1.00 94.06 336 GLY A C 1
ATOM 2669 O O . GLY A 1 336 ? -8.648 11.901 -7.303 1.00 94.06 336 GLY A O 1
ATOM 2670 N N . GLU A 1 337 ? -8.820 13.681 -5.930 1.00 92.31 337 GLU A N 1
ATOM 2671 C CA . GLU A 1 337 ? -9.716 13.033 -4.962 1.00 92.31 337 GLU A CA 1
ATOM 2672 C C . GLU A 1 337 ? -10.939 12.388 -5.644 1.00 92.31 337 GLU A C 1
ATOM 2674 O O . GLU A 1 337 ? -11.616 13.007 -6.474 1.00 92.31 337 GLU A O 1
ATOM 2679 N N . GLU A 1 338 ? -11.225 11.141 -5.273 1.00 88.50 338 GLU A N 1
ATOM 2680 C CA . GLU A 1 338 ? -12.398 10.382 -5.709 1.00 88.50 338 GLU A CA 1
ATOM 2681 C C . GLU A 1 338 ? -13.000 9.652 -4.499 1.00 88.50 338 GLU A C 1
ATOM 2683 O O . GLU A 1 338 ? -12.276 9.199 -3.604 1.00 88.50 338 GLU A O 1
ATO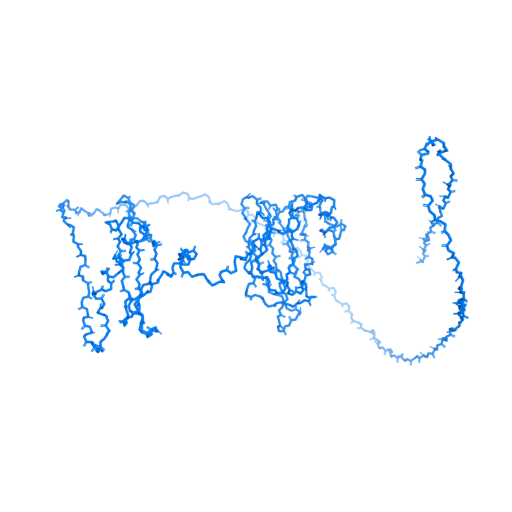M 2688 N N . GLU A 1 339 ? -14.332 9.574 -4.442 1.00 82.44 339 GLU A N 1
ATOM 2689 C CA . GLU A 1 339 ? -15.038 8.830 -3.394 1.00 82.44 339 GLU A CA 1
ATOM 2690 C C . GLU A 1 339 ? -14.559 7.365 -3.388 1.00 82.44 339 GLU A C 1
ATOM 2692 O O . GLU A 1 339 ? -14.237 6.804 -4.433 1.00 82.44 339 GLU A O 1
ATOM 2697 N N . GLU A 1 340 ? -14.447 6.758 -2.201 1.00 81.06 340 GLU A N 1
ATOM 2698 C CA . GLU A 1 340 ? -14.036 5.350 -2.017 1.00 81.06 340 GLU A CA 1
ATOM 2699 C C . GLU A 1 340 ? -12.576 5.019 -2.400 1.00 81.06 340 GLU A C 1
ATOM 2701 O O . GLU A 1 340 ? -12.157 3.867 -2.291 1.00 81.06 340 GLU A O 1
ATOM 2706 N N . LYS A 1 341 ? -11.751 6.006 -2.786 1.00 87.81 341 LYS A N 1
ATOM 2707 C CA . LYS A 1 341 ? -10.317 5.809 -3.108 1.00 87.81 341 LYS A CA 1
ATOM 2708 C C . LYS A 1 341 ? -9.349 6.069 -1.951 1.00 87.81 341 LYS A C 1
ATOM 2710 O O . LYS A 1 341 ? -8.134 6.152 -2.154 1.00 87.81 341 LYS A O 1
ATOM 2715 N N . GLU A 1 342 ? -9.864 6.132 -0.724 1.00 85.94 342 GLU A N 1
ATOM 2716 C CA . GLU A 1 342 ? -9.032 6.225 0.482 1.00 85.94 342 GLU A CA 1
ATOM 2717 C C . GLU A 1 342 ? -8.246 4.936 0.757 1.00 85.94 342 GLU A C 1
ATOM 2719 O O . GLU A 1 342 ? -7.146 4.975 1.316 1.00 85.94 342 GLU A O 1
ATOM 2724 N N . ILE A 1 343 ? -8.790 3.789 0.347 1.00 89.06 343 ILE A N 1
ATOM 2725 C CA . ILE A 1 343 ? -8.186 2.472 0.537 1.00 89.06 343 ILE A CA 1
ATOM 2726 C C . ILE A 1 343 ? -8.119 1.783 -0.820 1.00 89.06 343 ILE A C 1
ATOM 2728 O O . ILE A 1 343 ? -9.141 1.481 -1.427 1.00 89.06 343 ILE A O 1
ATOM 2732 N N . ILE A 1 344 ? -6.907 1.495 -1.278 1.00 88.38 344 ILE A N 1
ATOM 2733 C CA . ILE A 1 344 ? -6.673 0.807 -2.543 1.00 88.38 344 ILE A CA 1
ATOM 2734 C C . ILE A 1 344 ? -6.199 -0.607 -2.247 1.00 88.38 344 ILE A C 1
ATOM 2736 O O . ILE A 1 344 ? -5.149 -0.791 -1.632 1.00 88.38 344 ILE A O 1
ATOM 2740 N N . ARG A 1 345 ? -6.966 -1.607 -2.697 1.00 90.19 345 ARG A N 1
ATOM 2741 C CA . ARG A 1 345 ? -6.636 -3.029 -2.527 1.00 90.19 345 ARG A CA 1
ATOM 2742 C C . ARG A 1 345 ? -6.573 -3.765 -3.848 1.00 90.19 345 ARG A C 1
ATOM 2744 O O . ARG A 1 345 ? -7.258 -3.410 -4.800 1.00 90.19 345 ARG A O 1
ATOM 2751 N N . VAL A 1 346 ? -5.776 -4.823 -3.898 1.00 89.62 346 VAL A N 1
ATOM 2752 C CA . VAL A 1 346 ? -5.689 -5.734 -5.056 1.00 89.62 346 VAL A CA 1
ATOM 2753 C C . VAL A 1 346 ? -6.104 -7.170 -4.710 1.00 89.62 346 VAL A C 1
ATOM 2755 O O . VAL A 1 346 ? -5.967 -8.060 -5.551 1.00 89.62 346 VAL A O 1
ATOM 2758 N N . ARG A 1 347 ? -6.585 -7.393 -3.481 1.00 81.94 347 ARG A N 1
ATOM 2759 C CA . ARG A 1 347 ? -7.026 -8.684 -2.939 1.00 81.94 347 ARG A CA 1
ATOM 2760 C C . ARG A 1 347 ? -8.483 -8.646 -2.507 1.00 81.94 347 ARG A C 1
ATOM 2762 O O . ARG A 1 347 ? -8.909 -7.574 -2.020 1.00 81.94 347 ARG A O 1
#